Protein AF-0000000078666248 (afdb_homodimer)

InterPro domains:
  IPR000644 CBS domain [PF00571] (4-63)
  IPR000644 CBS domain [PF00571] (74-129)
  IPR000644 CBS domain [PS51371] (8-71)
  IPR000644 CBS domain [PS51371] (78-135)
  IPR000644 CBS domain [SM00116] (15-63)
  IPR000644 CBS domain [SM00116] (81-129)
  IPR046342 CBS domain superfamily [G3DSA:3.10.580.10] (1-145)
  IPR046342 CBS domain superfamily [SSF54631] (4-139)
  IPR051257 Diverse Function CBS-Domain-Containing Protein [PTHR43080] (4-129)

Structure (mmCIF, N/CA/C/O backbone):
data_AF-0000000078666248-model_v1
#
loop_
_entity.id
_entity.type
_entity.pdbx_description
1 polymer 'Putative signal transduction protein with CBS domains'
#
loop_
_atom_site.group_PDB
_atom_site.id
_atom_site.type_symbol
_atom_site.label_atom_id
_atom_site.label_alt_id
_atom_site.label_comp_id
_atom_site.label_asym_id
_atom_site.label_entity_id
_atom_site.label_seq_id
_atom_site.pdbx_PDB_ins_code
_atom_site.Cartn_x
_atom_site.Cartn_y
_atom_site.Cartn_z
_atom_site.occupancy
_atom_site.B_iso_or_equiv
_atom_site.auth_seq_id
_atom_site.auth_comp_id
_atom_site.auth_asym_id
_atom_site.auth_atom_id
_atom_site.pdbx_PDB_model_num
ATOM 1 N N . MET A 1 1 ? -16.812 18.062 11.484 1 62.12 1 MET A N 1
ATOM 2 C CA . MET A 1 1 ? -15.805 17.812 10.461 1 62.12 1 MET A CA 1
ATOM 3 C C . MET A 1 1 ? -14.453 17.5 11.086 1 62.12 1 MET A C 1
ATOM 5 O O . MET A 1 1 ? -14.047 18.156 12.055 1 62.12 1 MET A O 1
ATOM 9 N N . SER A 1 2 ? -13.852 16.281 10.898 1 82 2 SER A N 1
ATOM 10 C CA . SER A 1 2 ? -12.648 15.875 11.609 1 82 2 SER A CA 1
ATOM 11 C C . SER A 1 2 ? -11.406 16.516 11.008 1 82 2 SER A C 1
ATOM 13 O O . SER A 1 2 ? -11.352 16.781 9.805 1 82 2 SER A O 1
ATOM 15 N N . ALA A 1 3 ? -10.609 17.078 11.875 1 91 3 ALA A N 1
ATOM 16 C CA . ALA A 1 3 ? -9.328 17.625 11.469 1 91 3 ALA A CA 1
ATOM 17 C C . ALA A 1 3 ? -8.367 16.531 11.023 1 91 3 ALA A C 1
ATOM 19 O O . ALA A 1 3 ? -8.492 15.383 11.453 1 91 3 ALA A O 1
ATOM 20 N N . VAL A 1 4 ? -7.418 16.875 10.07 1 94.44 4 VAL A N 1
ATOM 21 C CA . VAL A 1 4 ? -6.395 15.977 9.555 1 94.44 4 VAL A CA 1
ATOM 22 C C . VAL A 1 4 ? -5.629 15.344 10.719 1 94.44 4 VAL A C 1
ATOM 24 O O . VAL A 1 4 ? -5.336 14.148 10.703 1 94.44 4 VAL A O 1
ATOM 27 N N . SER A 1 5 ? -5.426 16.109 11.719 1 91.44 5 SER A N 1
ATOM 28 C CA . SER A 1 5 ? -4.637 15.656 12.859 1 91.44 5 SER A CA 1
ATOM 29 C C . SER A 1 5 ? -5.316 14.492 13.57 1 91.44 5 SER A C 1
ATOM 31 O O . SER A 1 5 ? -4.656 13.695 14.242 1 91.44 5 SER A O 1
ATOM 33 N N . GLU A 1 6 ? -6.547 14.312 13.438 1 89.75 6 GLU A N 1
ATOM 34 C CA . GLU A 1 6 ? -7.305 13.281 14.141 1 89.75 6 GLU A CA 1
ATOM 35 C C . GLU A 1 6 ? -7.246 11.953 13.391 1 89.75 6 GLU A C 1
ATOM 37 O O . GLU A 1 6 ? -7.621 10.914 13.938 1 89.75 6 GLU A O 1
ATOM 42 N N . ILE A 1 7 ? -6.781 12.008 12.125 1 89.75 7 ILE A N 1
ATOM 43 C CA . ILE A 1 7 ? -6.898 10.812 11.305 1 89.75 7 ILE A CA 1
ATOM 44 C C . ILE A 1 7 ? -5.52 10.398 10.789 1 89.75 7 ILE A C 1
ATOM 46 O O . ILE A 1 7 ? -5.301 9.234 10.438 1 89.75 7 ILE A O 1
ATOM 50 N N . MET A 1 8 ? -4.68 11.344 10.68 1 88.75 8 MET A N 1
ATOM 51 C CA . MET A 1 8 ? -3.354 11.07 10.133 1 88.75 8 MET A CA 1
ATOM 52 C C . MET A 1 8 ? -2.613 10.047 10.984 1 88.75 8 MET A C 1
ATOM 54 O O . MET A 1 8 ? -3.049 9.727 12.094 1 88.75 8 MET A O 1
ATOM 58 N N . SER A 1 9 ? -1.681 9.359 10.219 1 79.69 9 SER A N 1
ATOM 59 C CA . SER A 1 9 ? -0.847 8.453 11 1 79.69 9 SER A CA 1
ATOM 60 C C . SER A 1 9 ? -0.216 9.172 12.188 1 79.69 9 SER A C 1
ATOM 62 O O . SER A 1 9 ? 0.165 10.336 12.086 1 79.69 9 SER A O 1
ATOM 64 N N . SER A 1 10 ? -0.27 8.547 13.25 1 67.69 10 SER A N 1
ATOM 65 C CA . SER A 1 10 ? 0.283 9.109 14.477 1 67.69 10 SER A CA 1
ATOM 66 C C . SER A 1 10 ? 1.76 9.453 14.312 1 67.69 10 SER A C 1
ATOM 68 O O . SER A 1 10 ? 2.439 8.891 13.453 1 67.69 10 SER A O 1
ATOM 70 N N . PRO A 1 11 ? 2.074 10.438 14.93 1 61.75 11 PRO A N 1
ATOM 71 C CA . PRO A 1 11 ? 3.492 10.805 14.898 1 61.75 11 PRO A CA 1
ATOM 72 C C . PRO A 1 11 ? 4.418 9.617 15.148 1 61.75 11 PRO A C 1
ATOM 74 O O . PRO A 1 11 ? 5.551 9.602 14.656 1 61.75 11 PRO A O 1
ATOM 77 N N . LYS A 1 12 ? 3.928 8.688 15.875 1 62.72 12 LYS A N 1
ATOM 78 C CA . LYS A 1 12 ? 4.734 7.52 16.203 1 62.72 12 LYS A CA 1
ATOM 79 C C . LYS A 1 12 ? 4.891 6.602 15 1 62.72 12 LYS A C 1
ATOM 81 O O . LYS A 1 12 ? 5.789 5.754 14.969 1 62.72 12 LYS A O 1
ATOM 86 N N . LYS A 1 13 ? 4.098 6.852 14.039 1 77.25 13 LYS A N 1
ATOM 87 C CA . LYS A 1 13 ? 4.125 5.953 12.891 1 77.25 13 LYS A CA 1
ATOM 88 C C . LYS A 1 13 ? 4.664 6.66 11.648 1 77.25 13 LYS A C 1
ATOM 90 O O . LYS A 1 13 ? 4.438 6.211 10.523 1 77.25 13 LYS A O 1
ATOM 95 N N . ILE A 1 14 ? 5.285 7.711 12.008 1 83.38 14 ILE A N 1
ATOM 96 C CA . ILE A 1 14 ? 5.895 8.43 10.898 1 83.38 14 ILE A CA 1
ATOM 97 C C . ILE A 1 14 ? 7.414 8.359 11 1 83.38 14 ILE A C 1
ATOM 99 O O . ILE A 1 14 ? 7.969 8.438 12.102 1 83.38 14 ILE A O 1
ATOM 103 N N . VAL A 1 15 ? 8.008 8.102 9.93 1 92.38 15 VAL A N 1
ATOM 104 C CA . VAL A 1 15 ? 9.461 8.047 9.898 1 92.38 15 VAL A CA 1
ATOM 105 C C . VAL A 1 15 ? 10 9.156 9.008 1 92.38 15 VAL A C 1
ATOM 107 O O . VAL A 1 15 ? 9.516 9.359 7.891 1 92.38 15 VAL A O 1
ATOM 110 N N . ALA A 1 16 ? 10.898 9.898 9.602 1 95.62 16 ALA A N 1
ATOM 111 C CA . ALA A 1 16 ? 11.562 10.969 8.867 1 95.62 16 ALA A CA 1
ATOM 112 C C . ALA A 1 16 ? 13.078 10.766 8.859 1 95.62 16 ALA A C 1
ATOM 114 O O . ALA A 1 16 ? 13.633 10.172 9.781 1 95.62 16 ALA A O 1
ATOM 115 N N . ALA A 1 17 ? 13.688 11.125 7.793 1 96.81 17 ALA A N 1
ATOM 116 C CA . ALA A 1 17 ? 15.141 11.078 7.676 1 96.81 17 ALA A CA 1
ATOM 117 C C . ALA A 1 17 ? 15.695 12.406 7.168 1 96.81 17 ALA A C 1
ATOM 119 O O . ALA A 1 17 ? 15.102 13.039 6.289 1 96.81 17 ALA A O 1
ATOM 120 N N . SER A 1 18 ? 16.781 12.812 7.672 1 96.38 18 SER A N 1
ATOM 121 C CA . SER A 1 18 ? 17.453 14.016 7.191 1 96.38 18 SER A CA 1
ATOM 122 C C . SER A 1 18 ? 18.234 13.742 5.914 1 96.38 18 SER A C 1
ATOM 124 O O . SER A 1 18 ? 18.984 12.766 5.84 1 96.38 18 SER A O 1
ATOM 126 N N . ILE A 1 19 ? 18.047 14.617 5.004 1 94.62 19 ILE A N 1
ATOM 127 C CA . ILE A 1 19 ? 18.797 14.461 3.77 1 94.62 19 ILE A CA 1
ATOM 128 C C . ILE A 1 19 ? 20.281 14.734 4.043 1 94.62 19 ILE A C 1
ATOM 130 O O . ILE A 1 19 ? 20.625 15.75 4.652 1 94.62 19 ILE A O 1
ATOM 134 N N . LYS A 1 20 ? 21.125 13.859 3.666 1 94.81 20 LYS A N 1
ATOM 135 C CA . LYS A 1 20 ? 22.578 13.992 3.77 1 94.81 20 LYS A CA 1
ATOM 136 C C . LYS A 1 20 ? 23.281 13.266 2.623 1 94.81 20 LYS A C 1
ATOM 138 O O . LYS A 1 20 ? 22.703 12.367 2.01 1 94.81 20 LYS A O 1
ATOM 143 N N . PRO A 1 21 ? 24.5 13.758 2.352 1 92.75 21 PRO A N 1
ATOM 144 C CA . PRO A 1 21 ? 25.25 13.031 1.32 1 92.75 21 PRO A CA 1
ATOM 145 C C . PRO A 1 21 ? 25.391 11.547 1.631 1 92.75 21 PRO A C 1
ATOM 147 O O . PRO A 1 21 ? 25.609 11.172 2.785 1 92.75 21 PRO A O 1
ATOM 150 N N . GLY A 1 22 ? 25.094 10.711 0.679 1 95.19 22 GLY A N 1
ATOM 151 C CA . GLY A 1 22 ? 25.312 9.289 0.839 1 95.19 22 GLY A CA 1
ATOM 152 C C . GLY A 1 22 ? 24.062 8.539 1.248 1 95.19 22 GLY A C 1
ATOM 153 O O . GLY A 1 22 ? 24.062 7.305 1.306 1 95.19 22 GLY A O 1
ATOM 154 N N . LEU A 1 23 ? 23.047 9.297 1.626 1 97.31 23 LEU A N 1
ATOM 155 C CA . LEU A 1 23 ? 21.781 8.633 1.945 1 97.31 23 LEU A CA 1
ATOM 156 C C . LEU A 1 23 ? 21.234 7.879 0.733 1 97.31 23 LEU A C 1
ATOM 158 O O . LEU A 1 23 ? 21.016 8.477 -0.321 1 97.31 23 LEU A O 1
ATOM 162 N N . SER A 1 24 ? 21.047 6.57 0.833 1 98.62 24 SER A N 1
ATOM 163 C CA . SER A 1 24 ? 20.719 5.742 -0.321 1 98.62 24 SER A CA 1
ATOM 164 C C . SER A 1 24 ? 19.297 5.191 -0.219 1 98.62 24 SER A C 1
ATOM 166 O O . SER A 1 24 ? 18.656 5.285 0.833 1 98.62 24 SER A O 1
ATOM 168 N N . ALA A 1 25 ? 18.828 4.602 -1.299 1 98.56 25 ALA A N 1
ATOM 169 C CA . ALA A 1 25 ? 17.547 3.902 -1.323 1 98.56 25 ALA A CA 1
ATOM 170 C C . ALA A 1 25 ? 17.547 2.723 -0.355 1 98.56 25 ALA A C 1
ATOM 172 O O . ALA A 1 25 ? 16.516 2.381 0.219 1 98.56 25 ALA A O 1
ATOM 173 N N . LEU A 1 26 ? 18.719 2.143 -0.169 1 98.75 26 LEU A N 1
ATOM 174 C CA . LEU A 1 26 ? 18.828 1.05 0.792 1 98.75 26 LEU A CA 1
ATOM 175 C C . LEU A 1 26 ? 18.516 1.534 2.203 1 98.75 26 LEU A C 1
ATOM 177 O O . LEU A 1 26 ? 17.797 0.862 2.953 1 98.75 26 LEU A O 1
ATOM 181 N N . ASP A 1 27 ? 19.094 2.703 2.549 1 98.56 27 ASP A N 1
ATOM 182 C CA . ASP A 1 27 ? 18.812 3.275 3.861 1 98.56 27 ASP A CA 1
ATOM 183 C C . ASP A 1 27 ? 17.312 3.482 4.059 1 98.56 27 ASP A C 1
ATOM 185 O O . ASP A 1 27 ? 16.766 3.195 5.129 1 98.56 27 ASP A O 1
ATOM 189 N N . MET A 1 28 ? 16.609 3.977 2.996 1 98.31 28 MET A N 1
ATOM 190 C CA . MET A 1 28 ? 15.164 4.215 3.051 1 98.31 28 MET A CA 1
ATOM 191 C C . MET A 1 28 ? 14.406 2.906 3.244 1 98.31 28 MET A C 1
ATOM 193 O O . MET A 1 28 ? 13.492 2.83 4.066 1 98.31 28 MET A O 1
ATOM 197 N N . ALA A 1 29 ? 14.773 1.89 2.488 1 98.38 29 ALA A N 1
ATOM 198 C CA . ALA A 1 29 ? 14.133 0.582 2.607 1 98.38 29 ALA A CA 1
ATOM 199 C C . ALA A 1 29 ? 14.281 0.026 4.02 1 98.38 29 ALA A C 1
ATOM 201 O O . ALA A 1 29 ? 13.305 -0.456 4.609 1 98.38 29 ALA A O 1
ATOM 202 N N . LYS A 1 30 ? 15.484 0.149 4.559 1 98.31 30 LYS A N 1
ATOM 203 C CA . LYS A 1 30 ? 15.742 -0.36 5.902 1 98.31 30 LYS A CA 1
ATOM 204 C C . LYS A 1 30 ? 14.914 0.385 6.945 1 98.31 30 LYS A C 1
ATOM 206 O O . LYS A 1 30 ? 14.398 -0.223 7.883 1 98.31 30 LYS A O 1
ATOM 211 N N . LEU A 1 31 ? 14.828 1.652 6.773 1 97.44 31 LEU A N 1
ATOM 212 C CA . LEU A 1 31 ? 14.023 2.455 7.691 1 97.44 31 LEU A CA 1
ATOM 213 C C . LEU A 1 31 ? 12.562 2.031 7.648 1 97.44 31 LEU A C 1
ATOM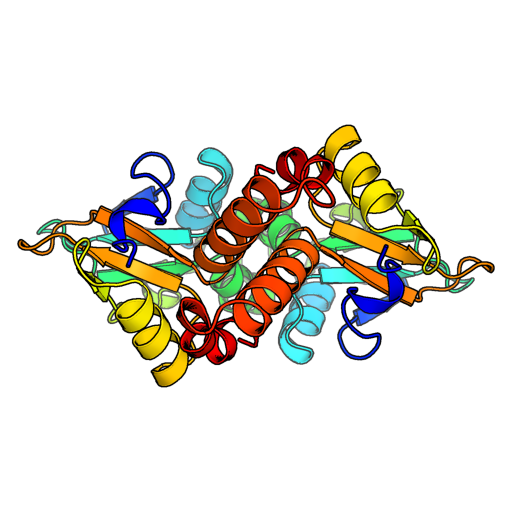 215 O O . LEU A 1 31 ? 11.914 1.913 8.688 1 97.44 31 LEU A O 1
ATOM 219 N N . MET A 1 32 ? 12.031 1.837 6.453 1 96.56 32 MET A N 1
ATOM 220 C CA . MET A 1 32 ? 10.641 1.424 6.305 1 96.56 32 MET A CA 1
ATOM 221 C C . MET A 1 32 ? 10.398 0.072 6.965 1 96.56 32 MET A C 1
ATOM 223 O O . MET A 1 32 ? 9.398 -0.113 7.66 1 96.56 32 MET A O 1
ATOM 227 N N . ILE A 1 33 ? 11.352 -0.814 6.742 1 96.25 33 ILE A N 1
ATOM 228 C CA . ILE A 1 33 ? 11.219 -2.168 7.27 1 96.25 33 ILE A CA 1
ATOM 229 C C . ILE A 1 33 ? 11.312 -2.137 8.797 1 96.25 33 ILE A C 1
ATOM 231 O O . ILE A 1 33 ? 10.469 -2.709 9.484 1 96.25 33 ILE A O 1
ATOM 235 N N . LYS A 1 34 ? 12.305 -1.461 9.312 1 95.88 34 LYS A N 1
ATOM 236 C CA . LYS A 1 34 ? 12.547 -1.383 10.75 1 95.88 34 LYS A CA 1
ATOM 237 C C . LYS A 1 34 ? 11.344 -0.803 11.484 1 95.88 34 LYS A C 1
ATOM 239 O O . LYS A 1 34 ? 10.984 -1.275 12.562 1 95.88 34 LYS A O 1
ATOM 244 N N . ASN A 1 35 ? 10.719 0.185 10.906 1 94.06 35 ASN A N 1
ATOM 245 C CA . ASN A 1 35 ? 9.656 0.909 11.602 1 94.06 35 ASN A CA 1
ATOM 246 C C . ASN A 1 35 ? 8.273 0.475 11.117 1 94.06 35 ASN A C 1
ATOM 248 O O . ASN A 1 35 ? 7.266 1.039 11.531 1 94.06 35 ASN A O 1
ATOM 252 N N . LYS A 1 36 ? 8.195 -0.422 10.172 1 90.94 36 LYS A N 1
ATOM 253 C CA . LYS A 1 36 ? 6.953 -0.988 9.648 1 90.94 36 LYS A CA 1
ATOM 254 C C . LYS A 1 36 ? 6.055 0.1 9.062 1 90.94 36 LYS A C 1
ATOM 256 O O . LYS A 1 36 ? 4.863 0.16 9.367 1 90.94 36 LYS A O 1
ATOM 261 N N . VAL A 1 37 ? 6.699 0.958 8.273 1 92.12 37 VAL A N 1
ATOM 262 C CA . VAL A 1 37 ? 5.961 2.01 7.578 1 92.12 37 VAL A CA 1
ATOM 263 C C . VAL A 1 37 ? 6.184 1.895 6.074 1 92.12 37 VAL A C 1
ATOM 265 O O . VAL A 1 37 ? 7.145 1.258 5.629 1 92.12 37 VAL A O 1
ATOM 268 N N . GLY A 1 38 ? 5.281 2.516 5.309 1 93.19 38 GLY A N 1
ATOM 269 C CA . GLY A 1 38 ? 5.359 2.416 3.859 1 93.19 38 GLY A CA 1
ATOM 270 C C . GLY A 1 38 ? 5.957 3.646 3.207 1 93.19 38 GLY A C 1
ATOM 271 O O . GLY A 1 38 ? 5.938 3.775 1.98 1 93.19 38 GLY A O 1
ATOM 272 N N . SER A 1 39 ? 6.41 4.582 4.062 1 95.75 39 SER A N 1
ATOM 273 C CA . SER A 1 39 ? 7.012 5.785 3.504 1 95.75 39 SER A CA 1
ATOM 274 C C . SER A 1 39 ? 7.977 6.434 4.492 1 95.75 39 SER A C 1
ATOM 276 O O . SER A 1 39 ? 7.914 6.172 5.695 1 95.75 39 SER A O 1
ATOM 278 N N . VAL A 1 40 ? 8.906 7.203 3.941 1 97.38 40 VAL A N 1
ATOM 279 C CA . VAL A 1 40 ? 9.844 8.008 4.723 1 97.38 40 VAL A CA 1
ATOM 280 C C . VAL A 1 40 ? 9.836 9.445 4.215 1 97.38 40 VAL A C 1
ATOM 282 O O . VAL A 1 40 ? 9.945 9.688 3.01 1 97.38 40 VAL A O 1
ATOM 285 N N . VAL A 1 41 ? 9.625 10.344 5.18 1 97.38 41 VAL A N 1
ATOM 286 C CA . VAL A 1 41 ? 9.672 11.766 4.844 1 97.38 41 VAL A CA 1
ATOM 287 C C . VAL A 1 41 ? 11.109 12.266 4.949 1 97.38 41 VAL A C 1
ATOM 289 O O . VAL A 1 41 ? 11.812 11.961 5.914 1 97.38 41 VAL A O 1
ATOM 292 N N . LEU A 1 42 ? 11.57 12.93 3.932 1 98 42 LEU A N 1
ATOM 293 C CA . LEU A 1 42 ? 12.914 13.492 3.945 1 98 42 LEU A CA 1
ATOM 294 C C . LEU A 1 42 ? 12.898 14.938 4.426 1 98 42 LEU A C 1
ATOM 296 O O . LEU A 1 42 ? 12.094 15.75 3.947 1 98 42 LEU A O 1
ATOM 300 N N . MET A 1 43 ? 13.766 15.227 5.289 1 97.25 43 MET A N 1
ATOM 301 C CA . MET A 1 43 ? 13.844 16.531 5.934 1 97.25 43 MET A CA 1
ATOM 302 C C . MET A 1 43 ? 15.109 17.266 5.516 1 97.25 43 MET A C 1
ATOM 304 O O . MET A 1 43 ? 16.141 16.641 5.281 1 97.25 43 MET A O 1
ATOM 308 N N . ASP A 1 44 ? 14.961 18.562 5.445 1 94.69 44 ASP A N 1
ATOM 309 C CA . ASP A 1 44 ? 16.156 19.375 5.203 1 94.69 44 ASP A CA 1
ATOM 310 C C . ASP A 1 44 ? 16.828 19.766 6.52 1 94.69 44 ASP A C 1
ATOM 312 O O . ASP A 1 44 ? 16.484 19.234 7.578 1 94.69 44 ASP A O 1
ATOM 316 N N . GLY A 1 45 ? 17.859 20.594 6.406 1 91.88 45 GLY A N 1
ATOM 317 C CA . GLY A 1 45 ? 18.641 21 7.566 1 91.88 45 GLY A CA 1
ATOM 318 C C . GLY A 1 45 ? 17.844 21.844 8.547 1 91.88 45 GLY A C 1
ATOM 319 O O . GLY A 1 45 ? 18.219 21.969 9.711 1 91.88 45 GLY A O 1
ATOM 320 N N . ASP A 1 46 ? 16.734 22.438 8.18 1 91.31 46 ASP A N 1
ATOM 321 C CA . ASP A 1 46 ? 15.891 23.266 9.031 1 91.31 46 ASP A CA 1
ATOM 322 C C . ASP A 1 46 ? 14.703 22.469 9.562 1 91.31 46 ASP A C 1
ATOM 324 O O . ASP A 1 46 ? 13.703 23.047 9.992 1 91.31 46 ASP A O 1
ATOM 328 N N . GLU A 1 47 ? 14.766 21.172 9.359 1 90.12 47 GLU A N 1
ATOM 329 C CA . GLU A 1 47 ? 13.758 20.234 9.844 1 90.12 47 GLU A CA 1
ATOM 330 C C . GLU A 1 47 ? 12.414 20.453 9.148 1 90.12 47 GLU A C 1
ATOM 332 O O . GLU A 1 47 ? 11.359 20.375 9.781 1 90.12 47 GLU A O 1
ATOM 337 N N . ARG A 1 48 ? 12.531 20.891 7.996 1 93.44 48 ARG A N 1
ATOM 338 C CA . ARG A 1 48 ? 11.344 21 7.152 1 93.44 48 ARG A CA 1
ATOM 339 C C . ARG A 1 48 ? 11.258 19.828 6.172 1 93.44 48 ARG A C 1
ATOM 341 O O . ARG A 1 48 ? 12.273 19.406 5.613 1 93.44 48 ARG A O 1
ATOM 348 N N . PRO A 1 49 ? 9.992 19.359 6.004 1 96.5 49 PRO A N 1
ATOM 349 C CA . PRO A 1 49 ? 9.859 18.281 5.012 1 96.5 49 PRO A CA 1
ATOM 350 C C . PRO A 1 49 ? 10.109 18.766 3.584 1 96.5 49 PRO A C 1
ATOM 352 O O . PRO A 1 49 ? 9.539 19.781 3.166 1 96.5 49 PRO A O 1
ATOM 355 N N . VAL A 1 50 ? 10.938 18.062 2.83 1 96.38 50 VAL A N 1
ATOM 356 C CA . VAL A 1 50 ? 11.281 18.516 1.489 1 96.38 50 VAL A CA 1
ATOM 357 C C . VAL A 1 50 ? 10.93 17.438 0.468 1 96.38 50 VAL A C 1
ATOM 359 O O . VAL A 1 50 ? 10.914 17.703 -0.738 1 96.38 50 VAL A O 1
ATOM 362 N N . GLY A 1 51 ? 10.656 16.219 0.887 1 97.06 51 GLY A N 1
ATOM 363 C CA . GLY A 1 51 ? 10.312 15.133 -0.008 1 97.06 51 GLY A CA 1
ATOM 364 C C . GLY A 1 51 ? 9.758 13.922 0.716 1 97.06 51 GLY A C 1
ATOM 365 O O . GLY A 1 51 ? 9.633 13.93 1.942 1 97.06 51 GLY A O 1
ATOM 366 N N . ILE A 1 52 ? 9.375 12.953 -0.091 1 97.38 52 ILE A N 1
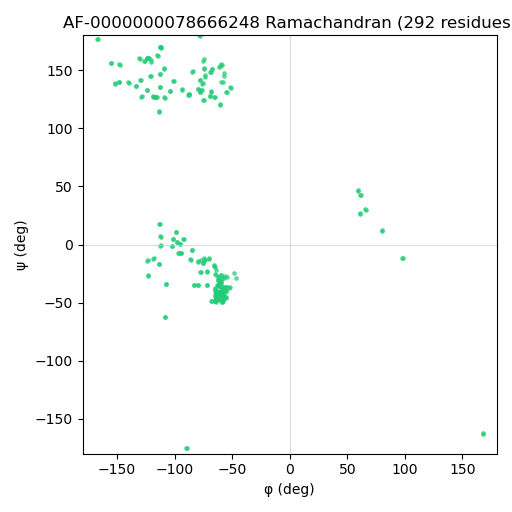ATOM 367 C CA . ILE A 1 52 ? 8.859 11.703 0.471 1 97.38 52 ILE A CA 1
ATOM 368 C C . ILE A 1 52 ? 9.219 10.539 -0.448 1 97.38 52 ILE A C 1
ATOM 370 O O . ILE A 1 52 ? 9.227 10.688 -1.673 1 97.38 52 ILE A O 1
ATOM 374 N N . ILE A 1 53 ? 9.594 9.43 0.108 1 97.81 53 ILE A N 1
ATOM 375 C CA . ILE A 1 53 ? 9.805 8.172 -0.604 1 97.81 53 ILE A CA 1
ATOM 376 C C . ILE A 1 53 ? 8.82 7.117 -0.102 1 97.81 53 ILE A C 1
ATOM 378 O O . ILE A 1 53 ? 8.68 6.922 1.106 1 97.81 53 ILE A O 1
ATOM 382 N N . THR A 1 54 ? 8.102 6.504 -1.008 1 96.19 54 THR A N 1
ATOM 383 C CA . THR A 1 54 ? 7.133 5.477 -0.652 1 96.19 54 THR A CA 1
ATOM 384 C C . THR A 1 54 ? 7.594 4.105 -1.146 1 96.19 54 THR A C 1
ATOM 386 O O . THR A 1 54 ? 8.578 4.004 -1.88 1 96.19 54 THR A O 1
ATOM 389 N N . GLU A 1 55 ? 6.871 3.078 -0.683 1 95.69 55 GLU A N 1
ATOM 390 C CA . GLU A 1 55 ? 7.117 1.731 -1.189 1 95.69 55 GLU A CA 1
ATOM 391 C C . GLU A 1 55 ? 6.996 1.684 -2.711 1 95.69 55 GLU A C 1
ATOM 393 O O . GLU A 1 55 ? 7.758 0.977 -3.377 1 95.69 55 GLU A O 1
ATOM 398 N N . ARG A 1 56 ? 6.078 2.441 -3.191 1 94.94 56 ARG A N 1
ATOM 399 C CA . ARG A 1 56 ? 5.879 2.494 -4.637 1 94.94 56 ARG A CA 1
ATOM 400 C C . ARG A 1 56 ? 7.105 3.07 -5.336 1 94.94 56 ARG A C 1
ATOM 402 O O . ARG A 1 56 ? 7.461 2.637 -6.434 1 94.94 56 ARG A O 1
ATOM 409 N N . ASP A 1 57 ? 7.699 4.031 -4.801 1 97.19 57 ASP A N 1
ATOM 410 C CA . ASP A 1 57 ? 8.93 4.578 -5.352 1 97.19 57 ASP A CA 1
ATOM 411 C C . ASP A 1 57 ? 10.031 3.518 -5.402 1 97.19 57 ASP A C 1
ATOM 413 O O . ASP A 1 57 ? 10.789 3.447 -6.371 1 97.19 57 ASP A O 1
ATOM 417 N N . ILE A 1 58 ? 10.102 2.713 -4.309 1 98.31 58 ILE A N 1
ATOM 418 C CA . ILE A 1 58 ? 11.086 1.641 -4.25 1 98.31 58 ILE A CA 1
ATOM 419 C C . ILE A 1 58 ? 10.836 0.641 -5.375 1 98.31 58 ILE A C 1
ATOM 421 O O . ILE A 1 58 ? 11.766 0.193 -6.043 1 98.31 58 ILE A O 1
ATOM 425 N N . LEU A 1 59 ? 9.586 0.367 -5.578 1 98.06 59 LEU A N 1
ATOM 426 C CA . LEU A 1 59 ? 9.219 -0.546 -6.652 1 98.06 59 LEU A CA 1
ATOM 427 C C . LEU A 1 59 ? 9.586 0.034 -8.016 1 98.06 59 LEU A C 1
ATOM 429 O O . LEU A 1 59 ? 10.273 -0.619 -8.805 1 98.06 59 LEU A O 1
ATOM 433 N N . ARG A 1 60 ? 9.25 1.245 -8.273 1 97.88 60 ARG A N 1
ATOM 434 C CA . ARG A 1 60 ? 9.305 1.852 -9.594 1 97.88 60 ARG A CA 1
ATOM 435 C C . ARG A 1 60 ? 10.727 2.287 -9.938 1 97.88 60 ARG A C 1
ATOM 437 O O . ARG A 1 60 ? 11.141 2.229 -11.094 1 97.88 60 ARG A O 1
ATOM 444 N N . LYS A 1 61 ? 11.445 2.73 -8.93 1 98.12 61 LYS A N 1
ATOM 445 C CA . LYS A 1 61 ? 12.688 3.438 -9.234 1 98.12 61 LYS A CA 1
ATOM 446 C C . LYS A 1 61 ? 13.906 2.645 -8.758 1 98.12 61 LYS A C 1
ATOM 448 O O . LYS A 1 61 ? 15.039 2.938 -9.141 1 98.12 61 LYS A O 1
ATOM 453 N N . VAL A 1 62 ? 13.672 1.681 -7.891 1 98.44 62 VAL A N 1
ATOM 454 C CA . VAL A 1 62 ? 14.789 0.88 -7.402 1 98.44 62 VAL A CA 1
ATOM 455 C C . VAL A 1 62 ? 14.719 -0.524 -7.996 1 98.44 62 VAL A C 1
ATOM 457 O O . VAL A 1 62 ? 15.555 -0.896 -8.82 1 98.44 62 VAL A O 1
ATOM 460 N N . ALA A 1 63 ? 13.672 -1.239 -7.691 1 98.31 63 ALA A N 1
ATOM 461 C CA . ALA A 1 63 ? 13.555 -2.611 -8.18 1 98.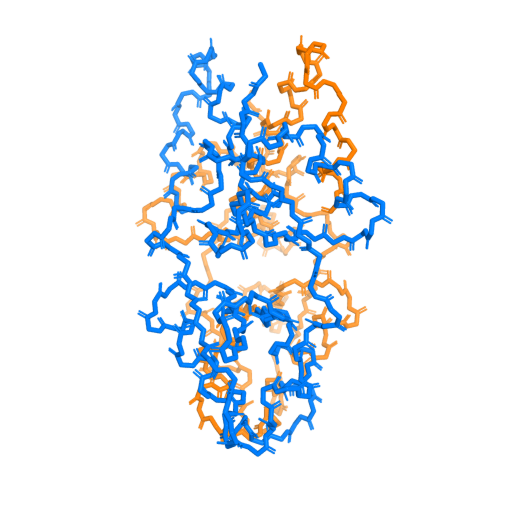31 63 ALA A CA 1
ATOM 462 C C . ALA A 1 63 ? 13.531 -2.648 -9.703 1 98.31 63 ALA A C 1
ATOM 464 O O . ALA A 1 63 ? 14.227 -3.465 -10.32 1 98.31 63 ALA A O 1
ATOM 465 N N . ALA A 1 64 ? 12.812 -1.752 -10.32 1 97.81 64 ALA A N 1
ATOM 466 C CA . ALA A 1 64 ? 12.648 -1.746 -11.773 1 97.81 64 ALA A CA 1
ATOM 467 C C . ALA A 1 64 ? 13.938 -1.314 -12.469 1 97.81 64 ALA A C 1
ATOM 469 O O . ALA A 1 64 ? 14.141 -1.601 -13.648 1 97.81 64 ALA A O 1
ATOM 470 N N . SER A 1 65 ? 14.766 -0.617 -11.805 1 98.06 65 SER A N 1
ATOM 471 C CA . SER A 1 65 ? 16.031 -0.178 -12.391 1 98.06 65 SER A CA 1
ATOM 472 C C . SER A 1 65 ? 17.031 -1.324 -12.469 1 98.06 65 SER A C 1
ATOM 474 O O . SER A 1 65 ? 18.047 -1.225 -13.172 1 98.06 65 SER A O 1
ATOM 476 N N . ASN A 1 66 ? 16.75 -2.355 -11.75 1 98.5 66 ASN A N 1
ATOM 477 C CA . ASN A 1 66 ? 17.594 -3.537 -11.703 1 98.5 66 ASN A CA 1
ATOM 478 C C . ASN A 1 66 ? 18.984 -3.201 -11.172 1 98.5 66 ASN A C 1
ATOM 480 O O . ASN A 1 66 ? 19.984 -3.811 -11.578 1 98.5 66 ASN A O 1
ATOM 484 N N . LYS A 1 67 ? 19.156 -2.191 -10.375 1 98.38 67 LYS A N 1
ATOM 485 C CA . LYS A 1 67 ? 20.391 -1.822 -9.695 1 98.38 67 LYS A CA 1
ATOM 486 C C . LYS A 1 67 ? 20.297 -2.088 -8.195 1 98.38 67 LYS A C 1
ATOM 488 O O . LYS A 1 67 ? 19.203 -2.062 -7.621 1 98.38 67 LYS A O 1
ATOM 493 N N . PRO A 1 68 ? 21.484 -2.371 -7.531 1 98.44 68 PRO A N 1
ATOM 494 C CA . PRO A 1 68 ? 21.438 -2.463 -6.07 1 98.44 68 PRO A CA 1
ATOM 495 C C . PRO A 1 68 ? 20.953 -1.179 -5.41 1 98.44 68 PRO A C 1
ATOM 497 O O . PRO A 1 68 ? 21.312 -0.08 -5.832 1 98.44 68 PRO A O 1
ATOM 500 N N . ALA A 1 69 ? 20.141 -1.33 -4.391 1 98.69 69 ALA A N 1
ATOM 501 C CA . ALA A 1 69 ? 19.5 -0.188 -3.742 1 98.69 69 ALA A CA 1
ATOM 502 C C . ALA A 1 69 ? 20.547 0.779 -3.186 1 98.69 69 ALA A C 1
ATOM 504 O O . ALA A 1 69 ? 20.312 1.991 -3.154 1 98.69 69 ALA A O 1
ATOM 505 N N . LYS A 1 70 ? 21.672 0.225 -2.756 1 98.56 70 LYS A N 1
ATOM 506 C CA . LYS A 1 70 ? 22.719 1.043 -2.162 1 98.56 70 LYS A CA 1
ATOM 507 C C . LYS A 1 70 ? 23.312 2.01 -3.188 1 98.56 70 LYS A C 1
ATOM 509 O O . LYS A 1 70 ? 23.812 3.072 -2.824 1 98.56 70 LYS A O 1
ATOM 514 N N . SER A 1 71 ? 23.234 1.673 -4.453 1 98.31 71 SER A N 1
ATOM 515 C CA . SER A 1 71 ? 23.859 2.467 -5.504 1 98.31 71 SER A CA 1
ATOM 516 C C . SER A 1 71 ? 22.953 3.607 -5.949 1 98.31 71 SER A C 1
ATOM 518 O O . SER A 1 71 ? 23.344 4.438 -6.773 1 98.31 71 SER A O 1
ATOM 520 N N . ILE A 1 72 ? 21.75 3.725 -5.465 1 98.44 72 ILE A N 1
ATOM 521 C CA . ILE A 1 72 ? 20.766 4.738 -5.836 1 98.44 72 ILE A CA 1
ATOM 522 C C . ILE A 1 72 ? 20.594 5.738 -4.695 1 98.44 72 ILE A C 1
ATOM 524 O O . ILE A 1 72 ? 20.297 5.352 -3.562 1 98.44 72 ILE A O 1
ATOM 528 N N . ALA A 1 73 ? 20.75 6.973 -5.012 1 98.38 73 ALA A N 1
ATOM 529 C CA . ALA A 1 73 ? 20.609 8.008 -3.994 1 98.38 73 ALA A CA 1
ATOM 530 C C . ALA A 1 73 ? 19.156 8.258 -3.643 1 98.38 73 ALA A C 1
ATOM 532 O O . ALA A 1 73 ? 18.281 8.266 -4.523 1 98.38 73 ALA A O 1
ATOM 533 N N . ALA A 1 74 ? 18.875 8.438 -2.354 1 98.31 74 ALA A N 1
ATOM 534 C CA . ALA A 1 74 ? 17.516 8.734 -1.902 1 98.31 74 ALA A CA 1
ATOM 535 C C . ALA A 1 74 ? 16.953 9.961 -2.621 1 98.31 74 ALA A C 1
ATOM 537 O O . ALA A 1 74 ? 15.789 9.977 -3.021 1 98.31 74 ALA A O 1
ATOM 538 N N . LYS A 1 75 ? 17.766 10.953 -2.811 1 96.88 75 LYS A N 1
ATOM 539 C CA . LYS A 1 75 ? 17.344 12.203 -3.436 1 96.88 75 LYS A CA 1
ATOM 540 C C . LYS A 1 75 ? 16.859 11.969 -4.863 1 96.88 75 LYS A C 1
ATOM 542 O O . LYS A 1 75 ? 16.047 12.734 -5.383 1 96.88 75 LYS A O 1
ATOM 547 N N . ASP A 1 76 ? 17.359 10.961 -5.531 1 97.12 76 ASP A N 1
ATOM 548 C CA . ASP A 1 76 ? 17.031 10.688 -6.93 1 97.12 76 ASP A CA 1
ATOM 549 C C . ASP A 1 76 ? 15.68 9.992 -7.051 1 97.12 76 ASP A C 1
ATOM 551 O O . ASP A 1 76 ? 15.109 9.914 -8.141 1 97.12 76 ASP A O 1
ATOM 555 N N . ILE A 1 77 ? 15.141 9.484 -5.938 1 97.62 77 ILE A N 1
ATOM 556 C CA . ILE A 1 77 ? 13.914 8.711 -6.07 1 97.62 77 ILE A CA 1
ATOM 557 C C . ILE A 1 77 ? 12.789 9.391 -5.285 1 97.62 77 ILE A C 1
ATOM 559 O O . ILE A 1 77 ? 11.625 9.016 -5.414 1 97.62 77 ILE A O 1
ATOM 563 N N . MET A 1 78 ? 13.133 10.336 -4.477 1 96.88 78 MET A N 1
ATOM 564 C CA . MET A 1 78 ? 12.094 10.977 -3.67 1 96.88 78 MET A CA 1
ATOM 565 C C . MET A 1 78 ? 11.234 11.898 -4.527 1 96.88 78 MET A C 1
ATOM 567 O O . MET A 1 78 ? 11.711 12.461 -5.516 1 96.88 78 MET A O 1
ATOM 571 N N . SER A 1 79 ? 10 11.969 -4.211 1 96.12 79 SER A N 1
ATOM 572 C CA . SER A 1 79 ? 9.148 13.008 -4.773 1 96.12 79 SER A CA 1
ATOM 573 C C . SER A 1 79 ? 9.422 14.359 -4.117 1 96.12 79 SER A C 1
ATOM 575 O O . SER A 1 79 ? 9.344 14.484 -2.895 1 96.12 79 SER A O 1
ATOM 577 N N . SER A 1 80 ? 9.711 15.289 -4.828 1 95.69 80 SER A N 1
ATOM 578 C CA . SER A 1 80 ? 10.047 16.641 -4.383 1 95.69 80 SER A CA 1
ATOM 579 C C . SER A 1 80 ? 9.68 17.672 -5.438 1 95.69 80 SER A C 1
ATOM 581 O O . SER A 1 80 ? 9.859 17.438 -6.637 1 95.69 80 SER A O 1
ATOM 583 N N . PRO A 1 81 ? 9.07 18.922 -5.023 1 94.69 81 PRO A N 1
ATOM 584 C CA . PRO A 1 81 ? 8.688 19.297 -3.662 1 94.69 81 PRO A CA 1
ATOM 585 C C . PRO A 1 81 ? 7.512 18.484 -3.133 1 94.69 81 PRO A C 1
ATOM 587 O O . PRO A 1 81 ? 6.711 17.953 -3.918 1 94.69 81 PRO A O 1
ATOM 590 N N . VAL A 1 82 ? 7.527 18.281 -1.862 1 95.62 82 VAL A N 1
ATOM 591 C CA . VAL A 1 82 ? 6.461 17.484 -1.265 1 95.62 82 VAL A CA 1
ATOM 592 C C . VAL A 1 82 ? 5.195 18.328 -1.124 1 95.62 82 VAL A C 1
ATOM 594 O O . VAL A 1 82 ? 5.273 19.516 -0.827 1 95.62 82 VAL A O 1
ATOM 597 N N . ILE A 1 83 ? 4.109 17.781 -1.346 1 96.5 83 ILE A N 1
ATOM 598 C CA . ILE A 1 83 ? 2.824 18.438 -1.141 1 96.5 83 ILE A CA 1
ATOM 599 C C . ILE A 1 83 ? 2.359 18.234 0.299 1 96.5 83 ILE A C 1
ATOM 601 O O . ILE A 1 83 ? 2.352 17.109 0.796 1 96.5 83 ILE A O 1
ATOM 605 N N . THR A 1 84 ? 2.02 19.359 0.901 1 96.62 84 THR A N 1
ATOM 606 C CA . THR A 1 84 ? 1.691 19.281 2.32 1 96.62 84 THR A CA 1
ATOM 607 C C . THR A 1 84 ? 0.295 19.844 2.582 1 96.62 84 THR A C 1
ATOM 609 O O . THR A 1 84 ? -0.277 20.516 1.73 1 96.62 84 THR A O 1
ATOM 612 N N . VAL A 1 85 ? -0.277 19.484 3.691 1 96.94 85 VAL A N 1
ATOM 613 C CA . VAL A 1 85 ? -1.464 20.094 4.281 1 96.94 85 VAL A CA 1
ATOM 614 C C . VAL A 1 85 ? -1.208 20.406 5.75 1 96.94 85 VAL A C 1
ATOM 616 O O . VAL A 1 85 ? -0.29 19.859 6.359 1 96.94 85 VAL A O 1
ATOM 619 N N . LYS A 1 86 ? -2.008 21.312 6.277 1 97.06 86 LYS A N 1
ATOM 620 C CA . LYS A 1 86 ? -1.854 21.656 7.688 1 97.06 86 LYS A CA 1
ATOM 621 C C . LYS A 1 86 ? -2.619 20.672 8.578 1 97.06 86 LYS A C 1
ATOM 623 O O . LYS A 1 86 ? -3.658 20.141 8.18 1 97.06 86 LYS A O 1
ATOM 628 N N . ALA A 1 87 ? -2.059 20.484 9.797 1 94.88 87 ALA A N 1
ATOM 629 C CA . ALA A 1 87 ? -2.67 19.562 10.758 1 94.88 87 ALA A CA 1
ATOM 630 C C . ALA A 1 87 ? -4.105 19.984 11.07 1 94.88 87 ALA A C 1
ATOM 632 O O . ALA A 1 87 ? -4.957 19.125 11.328 1 94.88 87 ALA A O 1
ATOM 633 N N . PHE A 1 88 ? -4.422 21.25 10.992 1 95.88 88 PHE A N 1
ATOM 634 C CA . PHE A 1 88 ? -5.727 21.75 11.406 1 95.88 88 PHE A CA 1
ATOM 635 C C . PHE A 1 88 ? -6.68 21.828 10.219 1 95.88 88 PHE A C 1
ATOM 637 O O . PHE A 1 88 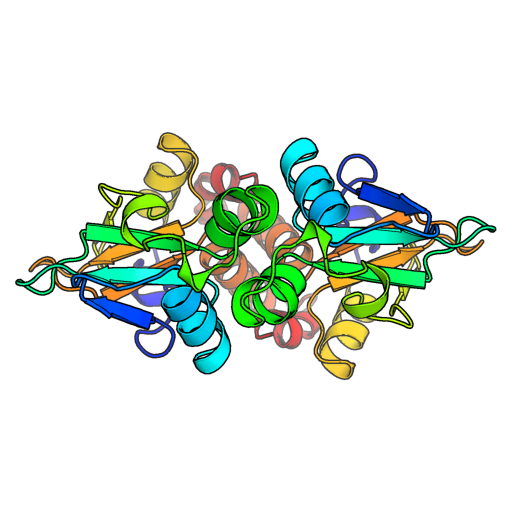? -7.852 22.172 10.375 1 95.88 88 PHE A O 1
ATOM 644 N N . ASP A 1 89 ? -6.102 21.578 9 1 96.06 89 ASP A N 1
ATOM 645 C CA . ASP A 1 89 ? -6.98 21.547 7.836 1 96.06 89 ASP A CA 1
ATOM 646 C C . ASP A 1 89 ? -8.062 20.484 7.984 1 96.06 89 ASP A C 1
ATOM 648 O O . ASP A 1 89 ? -7.906 19.531 8.742 1 96.06 89 ASP A O 1
ATOM 652 N N . SER A 1 90 ? -9.203 20.641 7.32 1 94.56 90 SER A N 1
ATOM 653 C CA . SER A 1 90 ? -10.258 19.641 7.312 1 94.56 90 SER A CA 1
ATOM 654 C C . SER A 1 90 ? -9.898 18.453 6.426 1 94.56 90 SER A C 1
ATOM 656 O O . SER A 1 90 ? -9.078 18.578 5.516 1 94.56 90 SER A O 1
ATOM 658 N N . ILE A 1 91 ? -10.508 17.359 6.629 1 93.38 91 ILE A N 1
ATOM 659 C CA . ILE A 1 91 ? -10.312 16.172 5.805 1 93.38 91 ILE A CA 1
ATOM 660 C C . ILE A 1 91 ? -10.75 16.453 4.371 1 93.38 91 ILE A C 1
ATOM 662 O O . ILE A 1 91 ? -10.156 15.953 3.42 1 93.38 91 ILE A O 1
ATOM 666 N N . GLU A 1 92 ? -11.797 17.266 4.258 1 92.19 92 GLU A N 1
ATOM 667 C CA . GLU A 1 92 ? -12.281 17.641 2.932 1 92.19 92 GLU A CA 1
ATOM 668 C C . GLU A 1 92 ? -11.211 18.391 2.148 1 92.19 92 GLU A C 1
ATOM 670 O O . GLU A 1 92 ? -11.039 18.172 0.95 1 92.19 92 GLU A O 1
ATOM 675 N N . THR A 1 93 ? -10.562 19.266 2.848 1 94.38 93 THR A N 1
ATOM 676 C CA . THR A 1 93 ? -9.477 20 2.221 1 94.38 93 THR A CA 1
ATOM 677 C C . THR A 1 93 ? -8.367 19.047 1.771 1 94.38 93 THR A C 1
ATOM 679 O O . THR A 1 93 ? -7.895 19.141 0.636 1 94.38 93 THR A O 1
ATOM 682 N N . ALA A 1 94 ? -7.988 18.156 2.646 1 95.44 94 ALA A N 1
ATOM 683 C CA . ALA A 1 94 ? -6.957 17.172 2.322 1 95.44 94 ALA A CA 1
ATOM 684 C C . ALA A 1 94 ? -7.367 16.328 1.128 1 95.44 94 ALA A C 1
ATOM 686 O O . ALA A 1 94 ? -6.57 16.109 0.209 1 95.44 94 ALA A O 1
ATOM 687 N N . ALA A 1 95 ? -8.586 15.867 1.135 1 93.75 95 ALA A N 1
ATOM 688 C CA . ALA A 1 95 ? -9.109 15.039 0.047 1 93.75 95 ALA A CA 1
ATOM 689 C C . ALA A 1 95 ? -9.07 15.797 -1.278 1 93.75 95 ALA A C 1
ATOM 691 O O . ALA A 1 95 ? -8.727 15.227 -2.316 1 93.75 95 ALA A O 1
ATOM 692 N N . ALA A 1 96 ? -9.43 17.062 -1.268 1 93.94 96 ALA A N 1
ATOM 693 C CA . ALA A 1 96 ? -9.406 17.891 -2.469 1 93.94 96 ALA A CA 1
ATOM 694 C C . ALA A 1 96 ? -7.984 18.016 -3.016 1 93.94 96 ALA A C 1
ATOM 696 O O . ALA A 1 96 ? -7.77 17.953 -4.23 1 93.94 96 ALA A O 1
ATOM 697 N N . VAL A 1 97 ? -7.039 18.172 -2.158 1 95.31 97 VAL A N 1
ATOM 698 C CA . VAL A 1 97 ? -5.637 18.297 -2.555 1 95.31 97 VAL A CA 1
ATOM 699 C C . VAL A 1 97 ? -5.172 16.984 -3.199 1 95.31 97 VAL A C 1
ATOM 701 O O . VAL A 1 97 ? -4.512 17 -4.238 1 95.31 97 VAL A O 1
ATOM 704 N N . MET A 1 98 ? -5.543 15.867 -2.598 1 94.94 98 MET A N 1
ATOM 705 C CA . MET A 1 98 ? -5.164 14.562 -3.141 1 94.94 98 MET A CA 1
ATOM 706 C C . MET A 1 98 ? -5.766 14.359 -4.527 1 94.94 98 MET A C 1
ATOM 708 O O . MET A 1 98 ? -5.078 13.914 -5.449 1 94.94 98 MET A O 1
ATOM 712 N N . THR A 1 99 ? -6.984 14.664 -4.66 1 92.31 99 THR A N 1
ATOM 713 C CA . THR A 1 99 ? -7.688 14.492 -5.926 1 92.31 99 THR A CA 1
ATOM 714 C C . THR A 1 99 ? -7.098 15.398 -7.004 1 92.31 99 THR A C 1
ATOM 716 O O . THR A 1 99 ? -6.832 14.953 -8.117 1 92.31 99 THR A O 1
ATOM 719 N N . LYS A 1 100 ? -6.875 16.625 -6.68 1 93.31 100 LYS A N 1
ATOM 720 C CA . LYS A 1 100 ? -6.344 17.609 -7.613 1 93.31 100 LYS A CA 1
ATOM 721 C C . LYS A 1 100 ? -4.961 17.203 -8.117 1 93.31 100 LYS A C 1
ATOM 723 O O . LYS A 1 100 ? -4.66 17.359 -9.305 1 93.31 100 LYS A O 1
ATOM 728 N N . ASN A 1 101 ? -4.172 16.703 -7.219 1 93.31 101 ASN A N 1
ATOM 729 C CA . ASN A 1 101 ? -2.787 16.391 -7.562 1 93.31 101 ASN A CA 1
ATOM 730 C C . ASN A 1 101 ? -2.619 14.914 -7.93 1 93.31 101 ASN A C 1
ATOM 732 O O . ASN A 1 101 ? -1.514 14.477 -8.25 1 93.31 101 ASN A O 1
ATOM 736 N N . LYS A 1 102 ? -3.688 14.102 -7.746 1 90.31 102 LYS A N 1
ATOM 737 C CA . LYS A 1 102 ? -3.686 12.68 -8.07 1 90.31 102 LYS A CA 1
ATOM 738 C C . LYS A 1 102 ? -2.645 11.93 -7.242 1 90.31 102 LYS A C 1
ATOM 740 O O . LYS A 1 102 ? -1.86 11.148 -7.785 1 90.31 102 LYS A O 1
ATOM 745 N N . ILE A 1 103 ? -2.592 12.273 -5.965 1 91.69 103 ILE A N 1
ATOM 746 C CA . ILE A 1 103 ? -1.686 11.594 -5.043 1 91.69 103 ILE A CA 1
ATOM 747 C C . ILE A 1 103 ? -2.488 10.945 -3.914 1 91.69 103 ILE A C 1
ATOM 749 O O . ILE A 1 103 ? -3.582 11.406 -3.58 1 91.69 103 ILE A O 1
ATOM 753 N N . LYS A 1 104 ? -1.875 9.93 -3.252 1 92.25 104 LYS A N 1
ATOM 754 C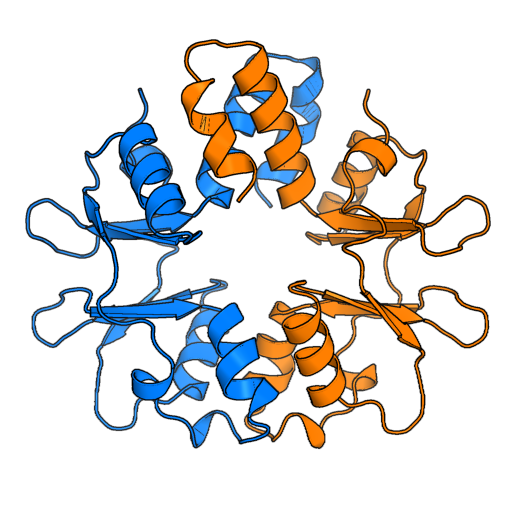 CA . LYS A 1 104 ? -2.621 9.156 -2.266 1 92.25 104 LYS A CA 1
ATOM 755 C C . LYS A 1 104 ? -2.08 9.391 -0.858 1 92.25 104 LYS A C 1
ATOM 757 O O . LYS A 1 104 ? -2.59 8.82 0.111 1 92.25 104 LYS A O 1
ATOM 762 N N . ARG A 1 105 ? -1.044 10.211 -0.792 1 93.81 105 ARG A N 1
ATOM 763 C CA . ARG A 1 105 ? -0.444 10.523 0.5 1 93.81 105 ARG A CA 1
ATOM 764 C C . ARG A 1 105 ? -0.061 11.992 0.583 1 93.81 105 ARG A C 1
ATOM 766 O O . ARG A 1 105 ? 0.428 12.57 -0.391 1 93.81 105 ARG A O 1
ATOM 773 N N . LEU A 1 106 ? -0.318 12.547 1.737 1 95.75 106 LEU A N 1
ATOM 774 C CA . LEU A 1 106 ? 0.048 13.93 2.037 1 95.75 106 LEU A CA 1
ATOM 775 C C . LEU A 1 106 ? 0.923 14 3.283 1 95.75 106 LEU A C 1
ATOM 777 O O . LEU A 1 106 ? 0.66 13.312 4.273 1 95.75 106 LEU A O 1
ATOM 781 N N . VAL A 1 107 ? 1.96 14.742 3.131 1 96.62 107 VAL A N 1
ATOM 782 C CA . VAL A 1 107 ? 2.701 15.094 4.34 1 96.62 107 VAL A CA 1
ATOM 783 C C . VAL A 1 107 ? 1.953 16.172 5.109 1 96.62 107 VAL A C 1
ATOM 785 O O . VAL A 1 107 ? 1.466 17.141 4.516 1 96.62 107 VAL A O 1
ATOM 788 N N . VAL A 1 108 ? 1.821 15.977 6.395 1 96.5 108 VAL A N 1
ATOM 789 C CA . VAL A 1 108 ? 1.099 16.906 7.254 1 96.5 108 VAL A CA 1
ATOM 790 C C . VAL A 1 108 ? 2.09 17.734 8.07 1 96.5 108 VAL A C 1
ATOM 792 O O . VAL A 1 108 ? 3.021 17.188 8.664 1 96.5 108 VAL A O 1
ATOM 795 N N . VAL A 1 109 ? 1.854 19.047 8.062 1 95.88 109 VAL A N 1
ATOM 796 C CA . VAL A 1 109 ? 2.752 19.922 8.812 1 95.88 109 VAL A CA 1
ATOM 797 C C . VAL A 1 109 ? 1.944 20.781 9.773 1 95.88 109 VAL A C 1
ATOM 799 O O . VAL A 1 109 ? 0.733 20.953 9.609 1 95.88 109 VAL A O 1
ATOM 802 N N . GLU A 1 110 ? 2.627 21.25 10.797 1 94.31 110 GLU A N 1
ATOM 803 C CA . GLU A 1 110 ? 2.049 22.203 11.742 1 94.31 110 GLU A CA 1
ATOM 804 C C . GLU A 1 110 ? 2.041 23.625 11.172 1 94.31 110 GLU A C 1
ATOM 806 O O . GLU A 1 110 ? 2.488 23.844 10.039 1 94.31 110 GLU A O 1
ATOM 811 N N . GLN A 1 111 ? 1.528 24.547 11.977 1 94.94 111 GLN A N 1
ATOM 812 C CA . GLN A 1 111 ? 1.481 25.953 11.57 1 94.94 111 GLN A CA 1
ATOM 813 C C . GLN A 1 111 ? 2.883 26.484 11.305 1 94.94 111 GLN A C 1
ATOM 815 O O . GLN A 1 111 ? 3.076 27.297 10.391 1 94.94 111 GLN A O 1
ATOM 820 N N . ASP A 1 112 ? 3.883 26 11.977 1 94.06 112 ASP A N 1
ATOM 821 C CA . ASP A 1 112 ? 5.25 26.484 11.828 1 94.06 112 ASP A CA 1
ATOM 822 C C . ASP A 1 112 ? 6.012 25.672 10.789 1 94.06 112 ASP A C 1
ATOM 824 O O . ASP A 1 112 ? 7.238 25.75 10.703 1 94.06 112 ASP A O 1
ATOM 828 N N . ASP A 1 113 ? 5.352 24.766 10.125 1 93.25 113 ASP A N 1
ATOM 829 C CA . ASP A 1 113 ? 5.832 23.984 9 1 93.25 113 ASP A CA 1
ATOM 830 C C . ASP A 1 113 ? 6.695 22.812 9.484 1 93.25 113 ASP A C 1
ATOM 832 O O . ASP A 1 113 ? 7.375 22.172 8.68 1 93.25 113 ASP A O 1
ATOM 836 N N . SER A 1 114 ? 6.641 22.594 10.758 1 92.19 114 SER A N 1
ATOM 837 C CA . SER A 1 114 ? 7.281 21.375 11.266 1 92.19 114 SER A CA 1
ATOM 838 C C . SER A 1 114 ? 6.453 20.141 10.945 1 92.19 114 SER A C 1
ATOM 840 O O . SER A 1 114 ? 5.238 20.219 10.766 1 92.19 114 SER A O 1
ATOM 842 N N . LEU A 1 115 ? 7.137 19.016 10.82 1 93.69 115 LEU A N 1
ATOM 843 C CA . LEU A 1 115 ? 6.477 17.781 10.445 1 93.69 115 LEU A CA 1
ATOM 844 C C . LEU A 1 115 ? 5.508 17.328 11.531 1 93.69 115 LEU A C 1
ATOM 846 O O . LEU A 1 115 ? 5.879 17.234 12.703 1 93.69 115 LEU A O 1
ATOM 850 N N . ALA A 1 116 ? 4.242 17.078 11.141 1 93.19 116 ALA A N 1
ATOM 851 C CA . ALA A 1 116 ? 3.221 16.594 12.078 1 93.19 116 ALA A CA 1
ATOM 852 C C . ALA A 1 116 ? 2.885 15.133 11.82 1 93.19 116 ALA A C 1
ATOM 854 O O . ALA A 1 116 ? 2.535 14.398 12.742 1 93.19 116 ALA A O 1
ATOM 855 N N . GLY A 1 117 ? 2.939 14.734 10.516 1 93.62 117 GLY A N 1
ATOM 856 C CA . GLY A 1 117 ? 2.596 13.359 10.195 1 93.62 117 GLY A CA 1
ATOM 857 C C . GLY A 1 117 ? 2.418 13.125 8.703 1 93.62 117 GLY A C 1
ATOM 858 O O . GLY A 1 117 ? 2.998 13.844 7.883 1 93.62 117 GLY A O 1
ATOM 859 N N . VAL A 1 118 ? 1.765 12.016 8.367 1 95.38 118 VAL A N 1
ATOM 860 C CA . VAL A 1 118 ? 1.403 11.656 6.996 1 95.38 118 VAL A CA 1
ATOM 861 C C . VAL A 1 118 ? -0.048 11.188 6.949 1 95.38 118 VAL A C 1
ATOM 863 O O . VAL A 1 118 ? -0.505 10.477 7.852 1 95.38 118 VAL A O 1
ATOM 866 N N . LEU A 1 119 ? -0.769 11.617 5.98 1 95 119 LEU A N 1
ATOM 867 C CA . LEU A 1 119 ? -2.154 11.219 5.766 1 95 119 LEU A CA 1
ATOM 868 C C . LEU A 1 119 ? -2.314 10.516 4.422 1 95 119 LEU A C 1
ATOM 870 O O . LEU A 1 119 ? -1.913 11.047 3.385 1 95 119 LEU A O 1
ATOM 874 N N . SER A 1 120 ? -2.9 9.336 4.438 1 93.88 120 SER A N 1
ATOM 875 C CA . SER A 1 120 ? -3.158 8.617 3.195 1 93.88 120 SER A CA 1
ATOM 876 C C . SER A 1 120 ? -4.652 8.477 2.938 1 93.88 120 SER A C 1
ATOM 878 O O . SER A 1 120 ? -5.465 8.641 3.852 1 93.88 120 SER A O 1
ATOM 880 N N . VAL A 1 121 ? -4.957 8.188 1.723 1 93.19 121 VAL A N 1
ATOM 881 C CA . VAL A 1 121 ? -6.34 7.879 1.371 1 93.19 121 VAL A CA 1
ATOM 882 C C . VAL A 1 121 ? -6.84 6.707 2.209 1 93.19 121 VAL A C 1
ATOM 884 O O . VAL A 1 121 ? -8.008 6.68 2.617 1 93.19 121 VAL A O 1
ATOM 887 N N . THR A 1 122 ? -5.965 5.793 2.453 1 91.69 122 THR A N 1
ATOM 888 C CA . THR A 1 122 ? -6.32 4.637 3.268 1 91.69 122 THR A CA 1
ATOM 889 C C . THR A 1 122 ? -6.688 5.066 4.684 1 91.69 122 THR A C 1
ATOM 891 O O . THR A 1 122 ? -7.617 4.52 5.281 1 91.69 122 THR A O 1
ATOM 894 N N . ASP A 1 123 ? -5.973 5.984 5.254 1 91.81 123 ASP A N 1
ATOM 895 C CA . ASP A 1 123 ? -6.316 6.523 6.566 1 91.81 123 ASP A CA 1
ATOM 896 C C . ASP A 1 123 ? -7.742 7.07 6.582 1 91.81 123 ASP A C 1
ATOM 898 O O . ASP A 1 123 ? -8.5 6.824 7.523 1 91.81 123 ASP A O 1
ATOM 902 N N . ILE A 1 124 ? -8.062 7.805 5.555 1 92.56 124 ILE A N 1
ATOM 903 C CA . ILE A 1 124 ? -9.383 8.414 5.445 1 92.56 124 ILE A CA 1
ATOM 904 C C . ILE A 1 124 ? -10.445 7.324 5.324 1 92.56 124 ILE A C 1
ATOM 906 O O . ILE A 1 124 ? -11.445 7.344 6.043 1 92.56 124 ILE A O 1
ATOM 910 N N . ALA A 1 125 ? -10.188 6.422 4.445 1 92.62 125 ALA A N 1
ATOM 911 C CA . ALA A 1 125 ? -11.125 5.32 4.242 1 92.62 125 ALA A CA 1
ATOM 912 C C . ALA A 1 125 ? -11.359 4.551 5.539 1 92.62 125 ALA A C 1
ATOM 914 O O . ALA A 1 125 ? -12.5 4.219 5.875 1 92.62 125 ALA A O 1
ATOM 915 N N . ARG A 1 126 ? -10.312 4.281 6.223 1 92.25 126 ARG A N 1
ATOM 916 C CA . ARG A 1 126 ? -10.406 3.531 7.469 1 92.25 126 ARG A CA 1
ATOM 917 C C . ARG A 1 126 ? -11.219 4.297 8.508 1 92.25 126 ARG A C 1
ATOM 919 O O . ARG A 1 126 ? -12.023 3.711 9.234 1 92.25 126 ARG A O 1
ATOM 926 N N . LYS A 1 127 ? -10.961 5.523 8.609 1 90.69 127 LYS A N 1
ATOM 927 C CA . LYS A 1 127 ? -11.711 6.332 9.562 1 90.69 127 LYS A CA 1
ATOM 928 C C . LYS A 1 127 ? -13.211 6.297 9.258 1 90.69 127 LYS A C 1
ATOM 930 O O . LYS A 1 127 ? -14.023 6.109 10.164 1 90.69 127 LYS A O 1
ATOM 935 N N . LEU A 1 128 ? -13.555 6.527 8.039 1 90.94 128 LEU A N 1
ATOM 936 C CA . LEU A 1 128 ? -14.953 6.484 7.629 1 90.94 128 LEU A CA 1
ATOM 937 C C . LEU A 1 128 ? -15.562 5.113 7.898 1 90.94 128 LEU A C 1
ATOM 939 O O . LEU A 1 128 ? -16.688 5.008 8.367 1 90.94 128 LEU A O 1
ATOM 943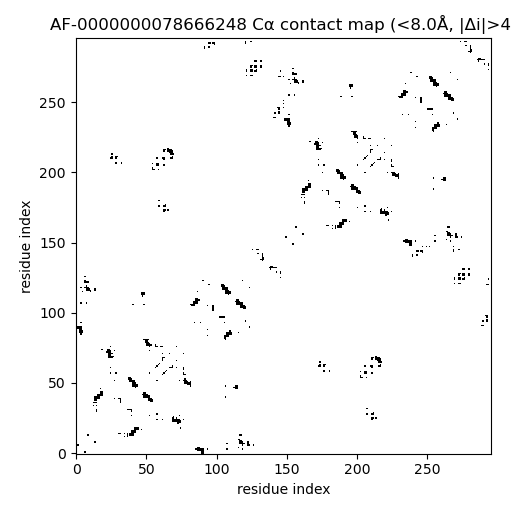 N N . ALA A 1 129 ? -14.773 4.113 7.613 1 92.19 129 ALA A N 1
ATOM 944 C CA . ALA A 1 129 ? -15.227 2.742 7.852 1 92.19 129 ALA A CA 1
ATOM 945 C C . ALA A 1 129 ? -15.508 2.508 9.336 1 92.19 129 ALA A C 1
ATOM 947 O O . ALA A 1 129 ? -16.484 1.854 9.688 1 92.19 129 ALA A O 1
ATOM 948 N N . LYS A 1 130 ? -14.648 2.99 10.133 1 91.25 130 LYS A N 1
ATOM 949 C CA . LYS A 1 130 ? -14.82 2.82 11.57 1 91.25 130 LYS A CA 1
ATOM 950 C C . LYS A 1 130 ? -16.062 3.549 12.062 1 91.25 130 LYS A C 1
ATOM 952 O O . LYS A 1 130 ? -16.781 3.053 12.945 1 91.25 130 LYS A O 1
ATOM 957 N N . ILE A 1 131 ? -16.312 4.699 11.57 1 89.62 131 ILE A N 1
ATOM 958 C CA . ILE A 1 131 ? -17.516 5.438 11.922 1 89.62 131 ILE A CA 1
ATOM 959 C C . ILE A 1 131 ? -18.75 4.602 11.57 1 89.62 131 ILE A C 1
ATOM 961 O O . ILE A 1 131 ? -19.672 4.48 12.383 1 89.62 131 ILE A O 1
ATOM 965 N N . LEU A 1 132 ? -18.734 4.082 10.367 1 89.5 132 LEU A N 1
ATOM 966 C CA . LEU A 1 132 ? -19.844 3.232 9.938 1 89.5 132 LEU A CA 1
ATOM 967 C C . LEU A 1 132 ? -20.016 2.041 10.875 1 89.5 132 LEU A C 1
ATOM 969 O O . LEU A 1 132 ? -21.141 1.72 11.281 1 89.5 132 LEU A O 1
ATOM 973 N N . ALA A 1 133 ? -18.891 1.4 11.188 1 89.62 133 ALA A N 1
ATOM 974 C CA . ALA A 1 133 ? -18.922 0.214 12.039 1 89.62 133 ALA A CA 1
ATOM 975 C C . ALA A 1 133 ? -19.469 0.548 13.422 1 89.62 133 ALA A C 1
ATOM 977 O O . ALA A 1 133 ? -20.141 -0.278 14.047 1 89.62 133 ALA A O 1
ATOM 978 N N . ASP A 1 134 ? -19.172 1.683 13.875 1 88.38 134 ASP A N 1
ATOM 979 C CA . ASP A 1 134 ? -19.672 2.119 15.18 1 88.38 134 ASP A CA 1
ATOM 980 C C . ASP A 1 134 ? -21.156 2.426 15.125 1 88.38 134 ASP A C 1
ATOM 982 O O . ASP A 1 134 ? -21.891 2.172 16.094 1 88.38 134 ASP A O 1
ATOM 986 N N . ASP A 1 135 ? -21.562 2.934 14.039 1 86.31 135 ASP A N 1
ATOM 987 C CA . ASP A 1 135 ? -22.953 3.385 13.93 1 86.31 135 ASP A CA 1
ATOM 988 C C . ASP A 1 135 ? -23.875 2.221 13.602 1 86.31 135 ASP A C 1
ATOM 990 O O . ASP A 1 135 ? -25.047 2.223 14 1 86.31 135 ASP A O 1
ATOM 994 N N . TYR A 1 136 ? -23.297 1.303 12.797 1 81.88 136 TYR A N 1
ATOM 995 C CA . TYR A 1 136 ? -24.125 0.18 12.383 1 81.88 136 TYR A CA 1
ATOM 996 C C . TYR A 1 136 ? -23.609 -1.128 12.977 1 81.88 136 TYR A C 1
ATOM 998 O O . TYR A 1 136 ? -22.531 -1.605 12.609 1 81.88 136 TYR A O 1
ATOM 1006 N N . ASN A 1 137 ? -24.359 -1.715 13.82 1 80.19 137 ASN A N 1
ATOM 1007 C CA . ASN A 1 137 ? -24 -2.959 14.484 1 80.19 137 ASN A CA 1
ATOM 1008 C C . ASN A 1 137 ? -23.641 -4.051 13.469 1 80.19 137 ASN A C 1
ATOM 1010 O O . ASN A 1 137 ? -22.797 -4.906 13.742 1 80.19 137 ASN A O 1
ATOM 1014 N N . ARG A 1 138 ? -24.234 -3.912 12.297 1 82.69 138 ARG A N 1
ATOM 1015 C CA . ARG A 1 138 ? -24.031 -4.879 11.227 1 82.69 138 ARG A CA 1
ATOM 1016 C C . ARG A 1 138 ? -22.562 -4.969 10.836 1 82.69 138 ARG A C 1
ATOM 1018 O O . ARG A 1 138 ? -22.094 -6.023 10.406 1 82.69 138 ARG A O 1
ATOM 1025 N N . TYR A 1 139 ? -21.859 -3.912 11.055 1 86.12 139 TYR A N 1
ATOM 1026 C CA . TYR A 1 139 ? -20.469 -3.869 10.594 1 86.12 139 TYR A CA 1
ATOM 1027 C C . TYR A 1 139 ? -19.5 -3.871 11.766 1 86.12 139 TYR A C 1
ATOM 1029 O O . TYR A 1 139 ? -18.297 -3.754 11.586 1 86.12 139 TYR A O 1
ATOM 1037 N N . GLY A 1 140 ? -20.047 -4.039 12.883 1 84.81 140 GLY A N 1
ATOM 1038 C CA . GLY A 1 140 ? -19.234 -4 14.086 1 84.81 140 GLY A CA 1
ATOM 1039 C C . GLY A 1 140 ? -18.156 -5.074 14.109 1 84.81 140 GLY A C 1
ATOM 1040 O O . GLY A 1 140 ? -17.062 -4.855 14.648 1 84.81 140 GLY A O 1
ATOM 1041 N N . HIS A 1 141 ? -18.453 -6.203 13.539 1 84.31 141 HIS A N 1
ATOM 1042 C CA . HIS A 1 141 ? -17.531 -7.34 13.539 1 84.31 141 HIS A CA 1
ATOM 1043 C C . HIS A 1 141 ? -16.328 -7.07 12.648 1 84.31 141 HIS A C 1
ATOM 1045 O O . HIS A 1 141 ? -15.32 -7.777 12.734 1 84.31 141 HIS A O 1
ATOM 1051 N N . LEU A 1 142 ? -16.406 -6.02 11.859 1 88 142 LEU A N 1
ATOM 1052 C CA . LEU A 1 142 ? -15.328 -5.727 10.914 1 88 142 LEU A CA 1
ATOM 1053 C C . LEU A 1 142 ? -14.344 -4.723 11.5 1 88 142 LEU A C 1
ATOM 1055 O O . LEU A 1 142 ? -13.32 -4.422 10.883 1 88 142 LEU A O 1
ATOM 1059 N N . LYS A 1 143 ? -14.547 -4.285 12.664 1 85.81 143 LYS A N 1
ATOM 1060 C CA . LYS A 1 143 ? -13.695 -3.271 13.273 1 85.81 143 LYS A CA 1
ATOM 1061 C C . LYS A 1 143 ? -12.273 -3.801 13.484 1 85.81 143 LYS A C 1
ATOM 1063 O O . LYS A 1 143 ? -11.297 -3.076 13.281 1 85.81 143 LYS A O 1
ATOM 1068 N N . ALA A 1 144 ? -12.258 -5.062 13.844 1 84.69 144 ALA A N 1
ATOM 1069 C CA . ALA A 1 144 ? -10.969 -5.668 14.148 1 84.69 144 ALA A CA 1
ATOM 1070 C C . ALA A 1 144 ? -10.039 -5.617 12.93 1 84.69 144 ALA A C 1
ATOM 1072 O O . ALA A 1 144 ? -8.844 -5.344 13.07 1 84.69 144 ALA A O 1
ATOM 1073 N N . ILE A 1 145 ? -10.57 -5.781 11.75 1 86.94 145 ILE A N 1
ATOM 1074 C CA . ILE A 1 145 ? -9.742 -5.867 10.555 1 86.94 145 ILE A CA 1
ATOM 1075 C C . ILE A 1 145 ? -9.281 -4.473 10.141 1 86.94 145 ILE A C 1
ATOM 1077 O O . ILE A 1 145 ? -8.227 -4.32 9.516 1 86.94 145 ILE A O 1
ATOM 1081 N N . LEU A 1 146 ? -10.016 -3.484 10.555 1 87.69 146 LEU A N 1
ATOM 1082 C CA . LEU A 1 146 ? -9.703 -2.109 10.18 1 87.69 146 LEU A CA 1
ATOM 1083 C C . LEU A 1 146 ? -8.492 -1.601 10.953 1 87.69 146 LEU A C 1
ATOM 1085 O O . LEU A 1 146 ? -7.902 -0.58 10.594 1 87.69 146 LEU A O 1
ATOM 1089 N N . ASP A 1 147 ? -8.117 -2.377 12.008 1 82.75 147 ASP A N 1
ATOM 1090 C CA . ASP A 1 147 ? -6.977 -1.984 12.828 1 82.75 147 ASP A CA 1
ATOM 1091 C C . ASP A 1 147 ? -5.715 -2.734 12.414 1 82.75 147 ASP A C 1
ATOM 1093 O O . ASP A 1 147 ? -4.668 -2.604 13.055 1 82.75 147 ASP A O 1
ATOM 1097 N N . LEU A 1 148 ? -5.938 -3.533 11.367 1 76.88 148 LEU A N 1
ATOM 1098 C CA . LEU A 1 148 ? -4.773 -4.266 10.883 1 76.88 148 LEU A CA 1
ATOM 1099 C C . LEU A 1 148 ? -3.822 -3.344 10.125 1 76.88 148 LEU A C 1
ATOM 1101 O O . LEU A 1 148 ? -4.262 -2.438 9.414 1 76.88 148 LEU A O 1
ATOM 1105 N N . MET B 1 1 ? -25.375 -8.898 3.656 1 62.16 1 MET B N 1
ATOM 1106 C CA . MET B 1 1 ? -23.953 -9.18 3.803 1 62.16 1 MET B CA 1
ATOM 1107 C C . MET B 1 1 ? -23.281 -9.305 2.441 1 62.16 1 MET B C 1
ATOM 1109 O O . MET B 1 1 ? -23.828 -9.922 1.526 1 62.16 1 MET B O 1
ATOM 1113 N N . SER B 1 2 ? -22.312 -8.445 2.055 1 82.81 2 SER B N 1
ATOM 1114 C CA . SER B 1 2 ? -21.75 -8.414 0.708 1 82.81 2 SER B CA 1
ATOM 1115 C C . SER B 1 2 ? -20.75 -9.547 0.508 1 82.81 2 SER B C 1
ATOM 1117 O O . SER B 1 2 ? -20.062 -9.961 1.452 1 82.81 2 SER B O 1
ATOM 1119 N N . ALA B 1 3 ? -20.922 -10.234 -0.573 1 91.12 3 ALA B N 1
ATOM 1120 C CA . ALA B 1 3 ? -19.969 -11.273 -0.958 1 91.12 3 ALA B CA 1
ATOM 1121 C C . ALA B 1 3 ? -18.625 -10.672 -1.333 1 91.12 3 ALA B C 1
ATOM 1123 O O . ALA B 1 3 ? -18.547 -9.508 -1.735 1 91.12 3 ALA B O 1
ATOM 1124 N N . VAL B 1 4 ? -17.516 -11.461 -1.122 1 94.5 4 VAL B N 1
ATOM 1125 C CA . VAL B 1 4 ? -16.141 -11.078 -1.456 1 94.5 4 VAL B CA 1
ATOM 1126 C C . VAL B 1 4 ? -16.078 -10.633 -2.914 1 94.5 4 VAL B C 1
ATOM 1128 O O . VAL B 1 4 ? -15.422 -9.633 -3.232 1 94.5 4 VAL B O 1
ATOM 1131 N N . SER B 1 5 ? -16.828 -11.289 -3.736 1 91.44 5 SER B N 1
ATOM 1132 C CA . SER B 1 5 ? -16.781 -11.016 -5.168 1 91.44 5 SER B CA 1
ATOM 1133 C C . SER B 1 5 ? -17.266 -9.602 -5.477 1 91.44 5 SER B C 1
ATOM 1135 O O . SER B 1 5 ? -16.922 -9.031 -6.508 1 91.44 5 SER B O 1
ATOM 1137 N N . GLU B 1 6 ? -17.969 -8.992 -4.633 1 90 6 GLU B N 1
ATOM 1138 C CA . GLU B 1 6 ? -18.547 -7.672 -4.859 1 90 6 GLU B CA 1
ATOM 1139 C C . GLU B 1 6 ? -17.578 -6.566 -4.48 1 90 6 GLU B C 1
ATOM 1141 O O . GLU B 1 6 ? -17.781 -5.398 -4.816 1 90 6 GLU B O 1
ATOM 1146 N N . ILE B 1 7 ? -16.484 -6.953 -3.762 1 89.75 7 ILE B N 1
ATOM 1147 C CA . ILE B 1 7 ? -15.625 -5.922 -3.193 1 89.75 7 ILE B CA 1
ATOM 1148 C C . ILE B 1 7 ? -14.195 -6.113 -3.693 1 89.75 7 ILE B C 1
ATOM 1150 O O . ILE B 1 7 ? -13.406 -5.164 -3.707 1 89.75 7 ILE B O 1
ATOM 1154 N N . MET B 1 8 ? -13.906 -7.305 -4 1 88.5 8 MET B N 1
ATOM 1155 C CA . MET B 1 8 ? -12.539 -7.613 -4.41 1 88.5 8 MET B CA 1
ATOM 1156 C C . MET B 1 8 ? -12.164 -6.84 -5.668 1 88.5 8 MET B C 1
ATOM 1158 O O . MET B 1 8 ? -13.023 -6.234 -6.312 1 88.5 8 MET B O 1
ATOM 1162 N N . SER B 1 9 ? -10.789 -6.645 -5.699 1 79.31 9 SER B N 1
ATOM 1163 C CA . SER B 1 9 ? -10.344 -6.02 -6.941 1 79.31 9 SER B CA 1
ATOM 1164 C C . SER B 1 9 ? -10.883 -6.754 -8.164 1 79.31 9 SER B C 1
ATOM 1166 O O . SER B 1 9 ? -11 -7.984 -8.148 1 79.31 9 SER B O 1
ATOM 1168 N N . SER B 1 10 ? -11.352 -6.027 -9.078 1 67.88 10 SER B N 1
ATOM 1169 C CA . SER B 1 10 ? -11.914 -6.594 -10.297 1 67.88 10 SER B CA 1
ATOM 1170 C C . SER B 1 10 ? -10.906 -7.48 -11.023 1 67.88 10 SER B C 1
ATOM 1172 O O . SER B 1 10 ? -9.695 -7.336 -10.828 1 67.88 10 SER B O 1
ATOM 1174 N N . PRO B 1 11 ? -11.414 -8.43 -11.617 1 61.5 11 PRO B N 1
ATOM 1175 C CA . PRO B 1 11 ? -10.523 -9.297 -12.398 1 61.5 11 PRO B CA 1
ATOM 1176 C C . PRO B 1 11 ? -9.586 -8.508 -13.305 1 61.5 11 PRO B C 1
ATOM 1178 O O . PRO B 1 11 ? -8.477 -8.961 -13.594 1 61.5 11 PRO B O 1
ATOM 1181 N N . LYS B 1 12 ? -10.023 -7.344 -13.625 1 62.34 12 LYS B N 1
ATOM 1182 C CA . LYS B 1 12 ? -9.211 -6.527 -14.531 1 62.34 12 LYS B CA 1
ATOM 1183 C C . LYS B 1 12 ? -8.023 -5.906 -13.789 1 62.34 12 LYS B C 1
ATOM 1185 O O . LYS B 1 12 ? -7.055 -5.477 -14.414 1 62.34 12 LYS B O 1
ATOM 1190 N N . LYS B 1 13 ? -8.062 -5.965 -12.562 1 77.06 13 LYS B N 1
ATOM 1191 C CA . LYS B 1 13 ? -7.012 -5.305 -11.789 1 77.06 13 LYS B CA 1
ATOM 1192 C C . LYS B 1 13 ? -6.152 -6.32 -11.047 1 77.06 13 LYS B C 1
ATOM 1194 O O . LYS B 1 13 ? -5.473 -5.977 -10.078 1 77.06 13 LYS B O 1
ATOM 1199 N N . ILE B 1 14 ? -6.359 -7.461 -11.594 1 83.25 14 ILE B N 1
ATOM 1200 C CA . ILE B 1 14 ? -5.527 -8.5 -10.992 1 83.25 14 ILE B CA 1
ATOM 1201 C C . ILE B 1 14 ? -4.496 -8.984 -12.008 1 83.25 14 ILE B C 1
ATOM 1203 O O . ILE B 1 14 ? -4.797 -9.117 -13.195 1 83.25 14 ILE B O 1
ATOM 1207 N N . VAL B 1 15 ? -3.334 -9.109 -11.539 1 92.38 15 VAL B N 1
ATOM 1208 C CA . VAL B 1 15 ? -2.268 -9.602 -12.406 1 92.38 15 VAL B CA 1
ATOM 1209 C C . VAL B 1 15 ? -1.756 -10.945 -11.883 1 92.38 15 VAL B C 1
ATOM 1211 O O . VAL B 1 15 ? -1.49 -11.094 -10.688 1 92.38 15 VAL B O 1
ATOM 1214 N N . ALA B 1 16 ? -1.763 -11.875 -12.797 1 95.62 16 ALA B N 1
ATOM 1215 C CA . ALA B 1 16 ? -1.238 -13.203 -12.492 1 95.62 16 ALA B CA 1
ATOM 1216 C C . ALA B 1 16 ? -0.087 -13.57 -13.422 1 95.62 16 ALA B C 1
ATOM 1218 O O . ALA B 1 16 ? -0.032 -13.109 -14.562 1 95.62 16 ALA B O 1
ATOM 1219 N N . ALA B 1 17 ? 0.856 -14.273 -12.891 1 96.81 17 ALA B N 1
ATOM 1220 C CA . ALA B 1 17 ? 1.973 -14.781 -13.688 1 96.81 17 ALA B CA 1
ATOM 1221 C C . ALA B 1 17 ? 2.186 -16.266 -13.453 1 96.81 17 ALA B C 1
ATOM 1223 O O . ALA B 1 17 ? 2.078 -16.75 -12.32 1 96.81 17 ALA B O 1
ATOM 1224 N N . SER B 1 18 ? 2.506 -16.969 -14.453 1 96.38 18 SER B N 1
ATOM 1225 C CA . SER B 1 18 ? 2.832 -18.391 -14.32 1 96.38 18 SER B CA 1
ATOM 1226 C C . SER B 1 18 ? 4.262 -18.594 -13.828 1 96.38 18 SER B C 1
ATOM 1228 O O . SER B 1 18 ? 5.195 -17.969 -14.352 1 96.38 18 SER B O 1
ATOM 1230 N N . ILE B 1 19 ? 4.352 -19.453 -12.891 1 94.56 19 ILE B N 1
ATOM 1231 C CA . ILE B 1 19 ? 5.695 -19.75 -12.398 1 94.56 19 ILE B CA 1
ATOM 1232 C C . ILE B 1 19 ? 6.477 -20.5 -13.469 1 94.56 19 ILE B C 1
ATOM 1234 O O . ILE B 1 19 ? 5.984 -21.5 -14.023 1 94.56 19 ILE B O 1
ATOM 1238 N N . LYS B 1 20 ? 7.613 -20.047 -13.797 1 94.81 20 LYS B N 1
ATOM 1239 C CA . LYS B 1 20 ? 8.523 -20.688 -14.742 1 94.81 20 LYS B CA 1
ATOM 1240 C C . LYS B 1 20 ? 9.984 -20.438 -14.359 1 94.81 20 LYS B C 1
ATOM 1242 O O . LYS B 1 20 ? 10.281 -19.469 -13.641 1 94.81 20 LYS B O 1
ATOM 1247 N N . PRO B 1 21 ? 10.828 -21.375 -14.812 1 92.62 21 PRO B N 1
ATOM 1248 C CA . PRO B 1 21 ? 12.242 -21.109 -14.555 1 92.62 21 PRO B CA 1
ATOM 1249 C C . PRO B 1 21 ? 12.703 -19.75 -15.078 1 92.62 21 PRO B C 1
ATOM 1251 O O . PRO B 1 21 ? 12.297 -19.328 -16.172 1 92.62 21 PRO B O 1
ATOM 1254 N N . GLY B 1 22 ? 13.367 -19 -14.273 1 95.19 22 GLY B N 1
ATOM 1255 C CA . GLY B 1 22 ? 13.945 -17.75 -14.719 1 95.19 22 GLY B CA 1
ATOM 1256 C C . GLY B 1 22 ? 13.094 -16.547 -14.383 1 95.19 22 GLY B C 1
ATOM 1257 O O . GLY B 1 22 ? 13.508 -15.398 -14.594 1 95.19 22 GLY B O 1
ATOM 1258 N N . LEU B 1 23 ? 11.859 -16.828 -13.961 1 97.31 23 LEU B N 1
ATOM 1259 C CA . LEU B 1 23 ? 11.023 -15.711 -13.539 1 97.31 23 LEU B CA 1
ATOM 1260 C C . LEU B 1 23 ? 11.656 -14.977 -12.359 1 97.31 23 LEU B C 1
ATOM 1262 O O . LEU B 1 23 ? 11.922 -15.586 -11.32 1 97.31 23 LEU B O 1
ATOM 1266 N N . SER B 1 24 ? 11.938 -13.68 -12.484 1 98.62 24 SER B N 1
ATOM 1267 C CA . SER B 1 24 ? 12.711 -12.938 -11.492 1 98.62 24 SER B CA 1
ATOM 1268 C C . SER B 1 24 ? 11.852 -11.898 -10.781 1 98.62 24 SER B C 1
ATOM 1270 O O . SER B 1 24 ? 10.727 -11.617 -11.211 1 98.62 24 SER B O 1
ATOM 1272 N N . ALA B 1 25 ? 12.398 -11.328 -9.734 1 98.56 25 ALA B N 1
ATOM 1273 C CA . ALA B 1 25 ? 11.766 -10.219 -9.031 1 98.56 25 ALA B CA 1
ATOM 1274 C C . ALA B 1 25 ? 11.609 -9.008 -9.945 1 98.56 25 ALA B C 1
ATOM 1276 O O . ALA B 1 25 ? 10.656 -8.234 -9.812 1 98.56 25 ALA B O 1
ATOM 1277 N N . LEU B 1 26 ? 12.523 -8.867 -10.875 1 98.75 26 LEU B N 1
ATOM 1278 C CA . LEU B 1 26 ? 12.422 -7.781 -11.836 1 98.75 26 LEU B CA 1
ATOM 1279 C C . LEU B 1 26 ? 11.164 -7.93 -12.688 1 98.75 26 LEU B C 1
ATOM 1281 O O . LEU B 1 26 ? 10.453 -6.953 -12.938 1 98.75 26 LEU B O 1
ATOM 1285 N N . ASP B 1 27 ? 10.938 -9.172 -13.148 1 98.56 27 ASP B N 1
ATOM 1286 C CA . ASP B 1 27 ? 9.727 -9.422 -13.93 1 98.56 27 ASP B CA 1
ATOM 1287 C C . ASP B 1 27 ? 8.477 -9.039 -13.148 1 98.56 27 ASP B C 1
ATOM 1289 O O . ASP B 1 27 ? 7.555 -8.438 -13.695 1 98.56 27 ASP B O 1
ATOM 1293 N N . MET B 1 28 ? 8.453 -9.367 -11.82 1 98.31 28 MET B N 1
ATOM 1294 C CA . MET B 1 28 ? 7.316 -9.047 -10.961 1 98.31 28 MET B CA 1
ATOM 1295 C C . MET B 1 28 ? 7.141 -7.543 -10.828 1 98.31 28 MET B C 1
ATOM 1297 O O . MET B 1 28 ? 6.023 -7.031 -10.93 1 98.31 28 MET B O 1
ATOM 1301 N N . ALA B 1 29 ? 8.234 -6.844 -10.602 1 98.38 29 ALA B N 1
ATOM 1302 C CA . ALA B 1 29 ? 8.188 -5.387 -10.484 1 98.38 29 ALA B CA 1
ATOM 1303 C C . ALA B 1 29 ? 7.633 -4.75 -11.75 1 98.38 29 ALA B C 1
ATOM 1305 O O . ALA B 1 29 ? 6.766 -3.875 -11.688 1 98.38 29 ALA B O 1
ATOM 1306 N N . LYS B 1 30 ? 8.102 -5.238 -12.891 1 98.31 30 LYS B N 1
ATOM 1307 C CA . LYS B 1 30 ? 7.66 -4.695 -14.172 1 98.31 30 LYS B CA 1
ATOM 1308 C C . LYS B 1 30 ? 6.168 -4.941 -14.391 1 98.31 30 LYS B C 1
ATOM 1310 O O . LYS B 1 30 ? 5.457 -4.07 -14.891 1 98.31 30 LYS B O 1
ATOM 1315 N N . LEU B 1 31 ? 5.754 -6.086 -14.031 1 97.44 31 LEU B N 1
ATOM 1316 C CA . LEU B 1 31 ? 4.336 -6.414 -14.156 1 97.44 31 LEU B CA 1
ATOM 1317 C C . LEU B 1 31 ? 3.486 -5.492 -13.289 1 97.44 31 LEU B C 1
ATOM 1319 O O . LEU B 1 31 ? 2.439 -5.008 -13.727 1 97.44 31 LEU B O 1
ATOM 1323 N N . MET B 1 32 ? 3.908 -5.281 -12.055 1 96.56 32 MET B N 1
ATOM 1324 C CA . MET B 1 32 ? 3.17 -4.41 -11.148 1 96.56 32 MET B CA 1
ATOM 1325 C C . MET B 1 32 ? 3.092 -2.988 -11.695 1 96.56 32 MET B C 1
ATOM 1327 O O . MET B 1 32 ? 2.033 -2.361 -11.656 1 96.56 32 MET B O 1
ATOM 1331 N N . ILE B 1 33 ? 4.234 -2.553 -12.211 1 96.25 33 ILE B N 1
ATOM 1332 C CA . ILE B 1 33 ? 4.316 -1.188 -12.727 1 96.25 33 ILE B CA 1
ATOM 1333 C C . ILE B 1 33 ? 3.449 -1.054 -13.977 1 96.25 33 ILE B C 1
ATOM 1335 O O . ILE B 1 33 ? 2.639 -0.129 -14.078 1 96.25 33 ILE B O 1
ATOM 1339 N N . LYS B 1 34 ? 3.566 -1.951 -14.898 1 95.94 34 LYS B N 1
ATOM 1340 C CA . LYS B 1 34 ? 2.84 -1.927 -16.156 1 95.94 34 LYS B CA 1
ATOM 1341 C C . LYS B 1 34 ? 1.332 -1.927 -15.93 1 95.94 34 LYS B C 1
ATOM 1343 O O . LYS B 1 34 ? 0.593 -1.219 -16.625 1 95.94 34 LYS B O 1
ATOM 1348 N N . ASN B 1 35 ? 0.893 -2.686 -14.969 1 94.06 35 ASN B N 1
ATOM 1349 C CA . ASN B 1 35 ? -0.541 -2.877 -14.773 1 94.06 35 ASN B CA 1
ATOM 1350 C C . ASN B 1 35 ? -1.066 -2.033 -13.617 1 94.06 35 ASN B C 1
ATOM 1352 O O . ASN B 1 35 ? -2.24 -2.131 -13.258 1 94.06 35 ASN B O 1
ATOM 1356 N N . LYS B 1 36 ? -0.22 -1.298 -12.945 1 90.88 36 LYS B N 1
ATOM 1357 C CA . LYS B 1 36 ? -0.571 -0.39 -11.859 1 90.88 36 LYS B CA 1
ATOM 1358 C C . LYS B 1 36 ? -1.248 -1.139 -10.719 1 90.88 36 LYS B C 1
ATOM 1360 O O . LYS B 1 36 ? -2.297 -0.716 -10.227 1 90.88 36 LYS B O 1
ATOM 1365 N N . VAL B 1 37 ? -0.618 -2.273 -10.367 1 92.19 37 VAL B N 1
ATOM 1366 C CA . VAL B 1 37 ? -1.102 -3.064 -9.242 1 92.19 37 VAL B CA 1
ATOM 1367 C C . VAL B 1 37 ? 0.016 -3.24 -8.219 1 92.19 37 VAL B C 1
ATOM 1369 O O . VAL B 1 37 ? 1.194 -3.066 -8.539 1 92.19 37 VAL B O 1
ATOM 1372 N N . GLY B 1 38 ? -0.393 -3.576 -6.988 1 93.25 38 GLY B N 1
ATOM 1373 C CA . GLY B 1 38 ? 0.579 -3.699 -5.914 1 93.25 38 GLY B CA 1
ATOM 1374 C C . GLY B 1 38 ? 0.946 -5.137 -5.602 1 93.25 38 GLY B C 1
ATOM 1375 O O . GLY B 1 38 ? 1.631 -5.41 -4.613 1 93.25 38 GLY B O 1
ATOM 1376 N N . SER B 1 39 ? 0.395 -6.07 -6.434 1 95.81 39 SER B N 1
ATOM 1377 C CA . SER B 1 39 ? 0.712 -7.477 -6.199 1 95.81 39 SER B CA 1
ATOM 1378 C C . SER B 1 39 ? 0.556 -8.297 -7.477 1 95.81 39 SER B C 1
ATOM 1380 O O . SER B 1 39 ? -0.121 -7.875 -8.414 1 95.81 39 SER B O 1
ATOM 1382 N N . VAL B 1 40 ? 1.257 -9.398 -7.512 1 97.38 40 VAL B N 1
ATOM 1383 C CA . VAL B 1 40 ? 1.144 -10.375 -8.586 1 97.38 40 VAL B CA 1
ATOM 1384 C C . VAL B 1 40 ? 0.917 -11.766 -7.996 1 97.38 40 VAL B C 1
ATOM 1386 O O . VAL B 1 40 ? 1.636 -12.188 -7.086 1 97.38 40 VAL B O 1
ATOM 1389 N N . VAL B 1 41 ? -0.14 -12.398 -8.5 1 97.31 41 VAL B N 1
ATOM 1390 C CA . VAL B 1 41 ? -0.421 -13.766 -8.078 1 97.31 41 VAL B CA 1
ATOM 1391 C C . VAL B 1 41 ? 0.345 -14.75 -8.961 1 97.31 41 VAL B C 1
ATOM 1393 O O . VAL B 1 41 ? 0.371 -14.602 -10.188 1 97.31 41 VAL B O 1
ATOM 1396 N N . LEU B 1 42 ? 1.041 -15.648 -8.336 1 98 42 LEU B N 1
ATOM 1397 C CA . LEU B 1 42 ? 1.775 -16.656 -9.086 1 98 42 LEU B CA 1
ATOM 1398 C C . LEU B 1 42 ? 0.938 -17.922 -9.258 1 98 42 LEU B C 1
ATOM 1400 O O . LEU B 1 42 ? 0.368 -18.438 -8.289 1 98 42 LEU B O 1
ATOM 1404 N N . MET B 1 43 ? 0.931 -18.391 -10.422 1 97.25 43 MET B N 1
ATOM 1405 C CA . MET B 1 43 ? 0.114 -19.531 -10.805 1 97.25 43 MET B CA 1
ATOM 1406 C C . MET B 1 43 ? 0.99 -20.734 -11.148 1 97.25 43 MET B C 1
ATOM 1408 O O . MET B 1 43 ? 2.092 -20.578 -11.672 1 97.25 43 MET B O 1
ATOM 1412 N N . ASP B 1 44 ? 0.453 -21.891 -10.836 1 94.62 44 ASP B N 1
ATOM 1413 C CA . ASP B 1 44 ? 1.146 -23.109 -11.266 1 94.62 44 ASP B CA 1
ATOM 1414 C C . ASP B 1 44 ? 0.671 -23.547 -12.641 1 94.62 44 ASP B C 1
ATOM 1416 O O . ASP B 1 44 ? -0.014 -22.797 -13.344 1 94.62 44 ASP B O 1
ATOM 1420 N N . GLY B 1 45 ? 1.156 -24.703 -13.086 1 91.88 45 GLY B N 1
ATOM 1421 C CA . GLY B 1 45 ? 0.843 -25.219 -14.406 1 91.88 45 GLY B CA 1
ATOM 1422 C C . GLY B 1 45 ? -0.623 -25.578 -14.578 1 91.88 45 GLY B C 1
ATOM 1423 O O . GLY B 1 45 ? -1.113 -25.688 -15.703 1 91.88 45 GLY B O 1
ATOM 1424 N N . ASP B 1 46 ? -1.388 -25.75 -13.523 1 91.25 46 ASP B N 1
ATOM 1425 C CA . ASP B 1 46 ? -2.807 -26.078 -13.562 1 91.25 46 ASP B CA 1
ATOM 1426 C C . ASP B 1 46 ? -3.67 -24.844 -13.375 1 91.25 46 ASP B C 1
ATOM 1428 O O . ASP B 1 46 ? -4.852 -24.938 -13.023 1 91.25 46 ASP B O 1
ATOM 1432 N N . GLU B 1 47 ? -3.016 -23.703 -13.438 1 90 47 GLU B N 1
ATOM 1433 C CA . GLU B 1 47 ? -3.672 -22.406 -13.328 1 90 47 GLU B CA 1
ATOM 1434 C C . GLU B 1 47 ? -4.277 -22.203 -11.945 1 90 47 GLU B C 1
ATOM 1436 O O . GLU B 1 47 ? -5.375 -21.656 -11.812 1 90 47 GLU B O 1
ATOM 1441 N N . ARG B 1 48 ? -3.654 -22.781 -11.055 1 93.44 48 ARG B N 1
ATOM 1442 C CA . ARG B 1 48 ? -4.023 -22.547 -9.656 1 93.44 48 ARG B CA 1
ATOM 1443 C C . ARG B 1 48 ? -3.061 -21.578 -8.992 1 93.44 48 ARG B C 1
ATOM 1445 O O . ARG B 1 48 ? -1.851 -21.625 -9.227 1 93.44 48 ARG B O 1
ATOM 1452 N N . PRO B 1 49 ? -3.689 -20.703 -8.164 1 96.44 49 PRO B N 1
ATOM 1453 C CA . PRO B 1 49 ? -2.789 -19.797 -7.441 1 96.44 49 PRO B CA 1
ATOM 1454 C C . PRO B 1 49 ? -1.932 -20.531 -6.406 1 96.44 49 PRO B C 1
ATOM 1456 O O . PRO B 1 49 ? -2.455 -21.297 -5.598 1 96.44 49 PRO B O 1
ATOM 1459 N N . VAL B 1 50 ? -0.638 -20.266 -6.406 1 96.31 50 VAL B N 1
ATOM 1460 C CA . VAL B 1 50 ? 0.25 -21 -5.504 1 96.31 50 VAL B CA 1
ATOM 1461 C C . VAL B 1 50 ? 1.02 -20 -4.633 1 96.31 50 VAL B C 1
ATOM 1463 O O . VAL B 1 50 ? 1.642 -20.391 -3.641 1 96.31 50 VAL B O 1
ATOM 1466 N N . GLY B 1 51 ? 1.036 -18.734 -4.961 1 97 51 GLY B N 1
ATOM 1467 C CA . GLY B 1 51 ? 1.741 -17.719 -4.195 1 97 51 GLY B CA 1
ATOM 1468 C C . GLY B 1 51 ? 1.354 -16.312 -4.582 1 97 51 GLY B C 1
ATOM 1469 O O . GLY B 1 51 ? 0.518 -16.109 -5.465 1 97 51 GLY B O 1
ATOM 1470 N N . ILE B 1 52 ? 1.928 -15.375 -3.85 1 97.31 52 ILE B N 1
ATOM 1471 C CA . ILE B 1 52 ? 1.683 -13.969 -4.145 1 97.31 52 ILE B CA 1
ATOM 1472 C C . ILE B 1 52 ? 2.92 -13.148 -3.795 1 97.31 52 ILE B C 1
ATOM 1474 O O . ILE B 1 52 ? 3.621 -13.453 -2.826 1 97.31 52 ILE B O 1
ATOM 1478 N N . ILE B 1 53 ? 3.256 -12.188 -4.609 1 97.81 53 ILE B N 1
ATOM 1479 C CA . ILE B 1 53 ? 4.305 -11.203 -4.348 1 97.81 53 ILE B CA 1
ATOM 1480 C C . ILE B 1 53 ? 3.697 -9.805 -4.289 1 97.81 53 ILE B C 1
ATOM 1482 O O . ILE B 1 53 ? 2.939 -9.414 -5.176 1 97.81 53 ILE B O 1
ATOM 1486 N N . THR B 1 54 ? 3.965 -9.102 -3.217 1 96.19 54 THR B N 1
ATOM 1487 C CA . THR B 1 54 ? 3.445 -7.75 -3.045 1 96.19 54 THR B CA 1
ATOM 1488 C C . THR B 1 54 ? 4.574 -6.723 -3.111 1 96.19 54 THR B C 1
ATOM 1490 O O . THR B 1 54 ? 5.75 -7.09 -3.146 1 96.19 54 THR B O 1
ATOM 1493 N N . GLU B 1 55 ? 4.156 -5.453 -3.195 1 95.81 55 GLU B N 1
ATOM 1494 C CA . GLU B 1 55 ? 5.133 -4.371 -3.121 1 95.81 55 GLU B CA 1
ATOM 1495 C C . GLU B 1 55 ? 5.988 -4.484 -1.862 1 95.81 55 GLU B C 1
ATOM 1497 O O . GLU B 1 55 ? 7.188 -4.203 -1.894 1 95.81 55 GLU B O 1
ATOM 1502 N N . ARG B 1 56 ? 5.344 -4.914 -0.821 1 94.94 56 ARG B N 1
ATOM 1503 C CA . ARG B 1 56 ? 6.059 -5.082 0.439 1 94.94 56 ARG B CA 1
ATOM 1504 C C . ARG B 1 56 ? 7.137 -6.152 0.317 1 94.94 56 ARG B C 1
ATOM 1506 O O . ARG B 1 56 ? 8.211 -6.027 0.907 1 94.94 56 ARG B O 1
ATOM 1513 N N . ASP B 1 57 ? 6.883 -7.18 -0.32 1 97.19 57 ASP B N 1
ATOM 1514 C CA . ASP B 1 57 ? 7.887 -8.211 -0.565 1 97.19 57 ASP B CA 1
ATOM 1515 C C . ASP B 1 57 ? 9.078 -7.641 -1.328 1 97.19 57 ASP B C 1
ATOM 1517 O O . ASP B 1 57 ? 10.227 -7.984 -1.038 1 97.19 57 ASP B O 1
ATOM 1521 N N . ILE B 1 58 ? 8.758 -6.789 -2.338 1 98.31 58 ILE B N 1
ATOM 1522 C CA . ILE B 1 58 ? 9.812 -6.152 -3.121 1 98.31 58 ILE B CA 1
ATOM 1523 C C . ILE B 1 58 ? 10.68 -5.285 -2.213 1 98.31 58 ILE B C 1
ATOM 1525 O O . ILE B 1 58 ? 11.906 -5.305 -2.314 1 98.31 58 ILE B O 1
ATOM 1529 N N . LEU B 1 59 ? 10.023 -4.602 -1.342 1 98.06 59 LEU B N 1
ATOM 1530 C CA . LEU B 1 59 ? 10.742 -3.766 -0.389 1 98.06 59 LEU B CA 1
ATOM 1531 C C . LEU B 1 59 ? 11.617 -4.613 0.527 1 98.06 59 LEU B C 1
ATOM 1533 O O . LEU B 1 59 ? 12.82 -4.371 0.649 1 98.06 59 LEU B O 1
ATOM 1537 N N . ARG B 1 60 ? 11.094 -5.633 1.097 1 97.94 60 ARG B N 1
ATOM 1538 C CA . ARG B 1 60 ? 11.711 -6.383 2.184 1 97.94 60 ARG B CA 1
ATOM 1539 C C . ARG B 1 60 ? 12.766 -7.348 1.648 1 97.94 60 ARG B C 1
ATOM 1541 O O . ARG B 1 60 ? 13.773 -7.598 2.305 1 97.94 60 ARG B O 1
ATOM 1548 N N . LYS B 1 61 ? 12.508 -7.891 0.489 1 98.12 61 LYS B N 1
ATOM 1549 C CA . LYS B 1 61 ? 13.305 -9.031 0.068 1 98.12 61 LYS B CA 1
ATOM 1550 C C . LYS B 1 61 ? 14.164 -8.688 -1.146 1 98.12 61 LYS B C 1
ATOM 1552 O O . LYS B 1 61 ? 15.102 -9.422 -1.483 1 98.12 61 LYS B O 1
ATOM 1557 N N . VAL B 1 62 ? 13.836 -7.613 -1.821 1 98.44 62 VAL B N 1
ATOM 1558 C CA . VAL B 1 62 ? 14.617 -7.227 -2.988 1 98.44 62 VAL B CA 1
ATOM 1559 C C . VAL B 1 62 ? 15.445 -5.98 -2.664 1 98.44 62 VAL B C 1
ATOM 1561 O O . VAL B 1 62 ? 16.672 -6.051 -2.574 1 98.44 62 VAL B O 1
ATOM 1564 N N . ALA B 1 63 ? 14.789 -4.898 -2.363 1 98.31 63 ALA B N 1
ATOM 1565 C CA . ALA B 1 63 ? 15.5 -3.652 -2.086 1 98.31 63 ALA B CA 1
ATOM 1566 C C . ALA B 1 63 ? 16.422 -3.809 -0.883 1 98.31 63 ALA B C 1
ATOM 1568 O O . ALA B 1 63 ? 17.594 -3.389 -0.927 1 98.31 63 ALA B O 1
ATOM 1569 N N . ALA B 1 64 ? 15.961 -4.457 0.149 1 97.81 64 ALA B N 1
ATOM 1570 C CA . ALA B 1 64 ? 16.719 -4.59 1.389 1 97.81 64 ALA B CA 1
ATOM 1571 C C . ALA B 1 64 ? 17.891 -5.543 1.21 1 97.81 64 ALA B C 1
ATOM 1573 O O . ALA B 1 64 ? 18.859 -5.5 1.975 1 97.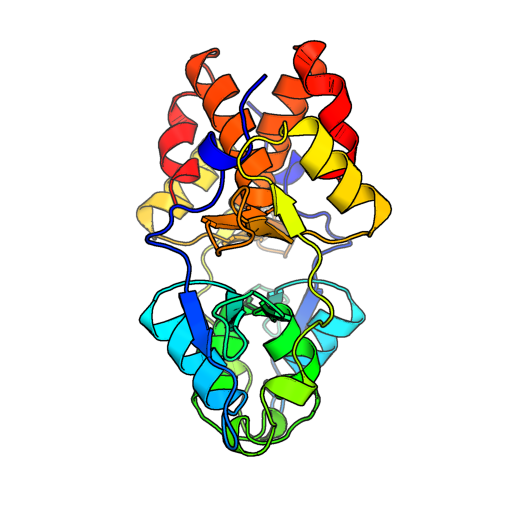81 64 ALA B O 1
ATOM 1574 N N . SER B 1 65 ? 17.812 -6.406 0.279 1 98.12 65 SER B N 1
ATOM 1575 C CA . SER B 1 65 ? 18.891 -7.352 0.034 1 98.12 65 SER B CA 1
ATOM 1576 C C . SER B 1 65 ? 20.078 -6.672 -0.662 1 98.12 65 SER B C 1
ATOM 1578 O O . SER B 1 65 ? 21.172 -7.227 -0.717 1 98.12 65 SER B O 1
ATOM 1580 N N . ASN B 1 66 ? 19.828 -5.535 -1.188 1 98.5 66 ASN B N 1
ATOM 1581 C CA . ASN B 1 66 ? 20.828 -4.754 -1.902 1 98.5 66 ASN B CA 1
ATOM 1582 C C . ASN B 1 66 ? 21.359 -5.508 -3.117 1 98.5 66 ASN B C 1
ATOM 1584 O O . ASN B 1 66 ? 22.531 -5.363 -3.479 1 98.5 66 ASN B O 1
ATOM 1588 N N . LYS B 1 67 ? 20.609 -6.387 -3.709 1 98.38 67 LYS B N 1
ATOM 1589 C CA . LYS B 1 67 ? 20.938 -7.094 -4.945 1 98.38 67 LYS B CA 1
ATOM 1590 C C . LYS B 1 67 ? 20.062 -6.613 -6.098 1 98.38 67 LYS B C 1
ATOM 1592 O O . LYS B 1 67 ? 18.938 -6.156 -5.879 1 98.38 67 LYS B O 1
ATOM 1597 N N . PRO B 1 68 ? 20.609 -6.691 -7.379 1 98.5 68 PRO B N 1
ATOM 1598 C CA . PRO B 1 68 ? 19.719 -6.398 -8.516 1 98.5 68 PRO B CA 1
ATOM 1599 C C . PRO B 1 68 ? 18.5 -7.312 -8.562 1 98.5 68 PRO B C 1
ATOM 1601 O O . PRO B 1 68 ? 18.625 -8.516 -8.32 1 98.5 68 PRO B O 1
ATOM 1604 N N . ALA B 1 69 ? 17.375 -6.742 -8.891 1 98.69 69 ALA B N 1
ATOM 1605 C CA . ALA B 1 69 ? 16.109 -7.477 -8.867 1 98.69 69 ALA B CA 1
ATOM 1606 C C . ALA B 1 69 ? 16.156 -8.68 -9.805 1 98.69 69 ALA B C 1
ATOM 1608 O O . ALA B 1 69 ? 15.531 -9.711 -9.523 1 98.69 69 ALA B O 1
ATOM 1609 N N . LYS B 1 70 ? 16.859 -8.531 -10.898 1 98.56 70 LYS B N 1
ATOM 1610 C CA . LYS B 1 70 ? 16.938 -9.602 -11.898 1 98.56 70 LYS B CA 1
ATOM 1611 C C . LYS B 1 70 ? 17.625 -10.836 -11.32 1 98.56 70 LYS B C 1
ATOM 1613 O O . LYS B 1 70 ? 17.375 -11.961 -11.773 1 98.56 70 LYS B O 1
ATOM 1618 N N . SER B 1 71 ? 18.469 -10.656 -10.328 1 98.31 71 SER B N 1
ATOM 1619 C CA . SER B 1 71 ? 19.266 -11.75 -9.781 1 98.31 71 SER B CA 1
ATOM 1620 C C . SER B 1 71 ? 18.469 -12.531 -8.727 1 98.31 71 SER B C 1
ATOM 1622 O O . SER B 1 71 ? 18.938 -13.547 -8.219 1 98.31 71 SER B O 1
ATOM 1624 N N . ILE B 1 72 ? 17.297 -12.141 -8.367 1 98.44 72 ILE B N 1
ATOM 1625 C CA . ILE B 1 72 ? 16.469 -12.766 -7.344 1 98.44 72 ILE B CA 1
ATOM 1626 C C . ILE B 1 72 ? 15.281 -13.477 -8 1 98.44 72 ILE B C 1
ATOM 1628 O O . ILE B 1 72 ? 14.523 -12.859 -8.75 1 98.44 72 ILE B O 1
ATOM 1632 N N . ALA B 1 73 ? 15.125 -14.695 -7.68 1 98.38 73 ALA B N 1
ATOM 1633 C CA . ALA B 1 73 ? 14.039 -15.477 -8.258 1 98.38 73 ALA B CA 1
ATOM 1634 C C . ALA B 1 73 ? 12.703 -15.117 -7.613 1 98.38 73 ALA B C 1
ATOM 1636 O O . ALA B 1 73 ? 12.625 -14.922 -6.398 1 98.38 73 ALA B O 1
ATOM 1637 N N . ALA B 1 74 ? 11.656 -15.008 -8.438 1 98.31 74 ALA B N 1
ATOM 1638 C CA . ALA B 1 74 ? 10.32 -14.727 -7.93 1 98.31 74 ALA B CA 1
ATOM 1639 C C . ALA B 1 74 ? 9.906 -15.75 -6.871 1 98.31 74 ALA B C 1
ATOM 1641 O O . ALA B 1 74 ? 9.328 -15.383 -5.848 1 98.31 74 ALA B O 1
ATOM 1642 N N . LYS B 1 75 ? 10.234 -16.984 -7.082 1 96.88 75 LYS B N 1
ATOM 1643 C CA . LYS B 1 75 ? 9.859 -18.062 -6.172 1 96.88 75 LYS B CA 1
ATOM 1644 C C . LYS B 1 75 ? 10.469 -17.859 -4.789 1 96.88 75 LYS B C 1
ATOM 1646 O O . LYS B 1 75 ? 9.922 -18.328 -3.789 1 96.88 75 LYS B O 1
ATOM 1651 N N . ASP B 1 76 ? 11.578 -17.203 -4.684 1 97.06 76 ASP B N 1
ATOM 1652 C CA . ASP B 1 76 ? 12.297 -17.016 -3.424 1 97.06 76 ASP B CA 1
ATOM 1653 C C . ASP B 1 76 ? 11.672 -15.898 -2.6 1 97.06 76 ASP B C 1
ATOM 1655 O O . ASP B 1 76 ? 11.961 -15.758 -1.409 1 97.06 76 ASP B O 1
ATOM 1659 N N . ILE B 1 77 ? 10.82 -15.078 -3.217 1 97.62 77 ILE B N 1
ATOM 1660 C CA . ILE B 1 77 ? 10.312 -13.938 -2.469 1 97.62 77 ILE B CA 1
ATOM 1661 C C . ILE B 1 77 ? 8.797 -14.047 -2.316 1 97.62 77 ILE B C 1
ATOM 1663 O O . ILE B 1 77 ? 8.188 -13.289 -1.555 1 97.62 77 ILE B O 1
ATOM 1667 N N . MET B 1 78 ? 8.195 -14.945 -3.039 1 96.88 78 MET B N 1
ATOM 1668 C CA . MET B 1 78 ? 6.742 -15.047 -2.961 1 96.88 78 MET B CA 1
ATOM 1669 C C . MET B 1 78 ? 6.312 -15.688 -1.647 1 96.88 78 MET B C 1
ATOM 1671 O O . MET B 1 78 ? 7.039 -16.516 -1.086 1 96.88 78 MET B O 1
ATOM 1675 N N . SER B 1 79 ? 5.23 -15.242 -1.127 1 96.19 79 SER B N 1
ATOM 1676 C CA . SER B 1 79 ? 4.586 -15.961 -0.032 1 96.19 79 SER B CA 1
ATOM 1677 C C . SER B 1 79 ? 3.883 -17.219 -0.534 1 96.19 79 SER B C 1
ATOM 1679 O O . SER B 1 79 ? 3.039 -17.141 -1.431 1 96.19 79 SER B O 1
ATOM 1681 N N . SER B 1 80 ? 4.18 -18.281 -0.023 1 95.75 80 SER B N 1
ATOM 1682 C CA . SER B 1 80 ? 3.643 -19.578 -0.399 1 95.75 80 SER B CA 1
ATOM 1683 C C . SER B 1 80 ? 3.641 -20.547 0.785 1 95.75 80 SER B C 1
ATOM 1685 O O . SER B 1 80 ? 4.574 -20.547 1.591 1 95.75 80 SER B O 1
ATOM 1687 N N . PRO B 1 81 ? 2.492 -21.406 0.995 1 94.81 81 PRO B N 1
ATOM 1688 C CA . PRO B 1 81 ? 1.257 -21.438 0.208 1 94.81 81 PRO B CA 1
ATOM 1689 C C . PRO B 1 81 ? 0.414 -20.172 0.397 1 94.81 81 PRO B C 1
ATOM 1691 O O . PRO B 1 81 ? 0.515 -19.516 1.432 1 94.81 81 PRO B O 1
ATOM 1694 N N . VAL B 1 82 ? -0.274 -19.828 -0.657 1 95.56 82 VAL B N 1
ATOM 1695 C CA . VAL B 1 82 ? -1.09 -18.625 -0.586 1 95.56 82 VAL B CA 1
ATOM 1696 C C . VAL B 1 82 ? -2.375 -18.906 0.188 1 95.56 82 VAL B C 1
ATOM 1698 O O . VAL B 1 82 ? -2.939 -20 0.08 1 95.56 82 VAL B O 1
ATOM 1701 N N . ILE B 1 83 ? -2.812 -18.031 0.946 1 96.5 83 ILE B N 1
ATOM 1702 C CA . ILE B 1 83 ? -4.082 -18.141 1.655 1 96.5 83 ILE B CA 1
ATOM 1703 C C . ILE B 1 83 ? -5.207 -17.594 0.781 1 96.5 83 ILE B C 1
ATOM 1705 O O . ILE B 1 83 ? -5.105 -16.484 0.246 1 96.5 83 ILE B O 1
ATOM 1709 N N . THR B 1 84 ? -6.207 -18.406 0.665 1 96.62 84 THR B N 1
ATOM 1710 C CA . THR B 1 84 ? -7.273 -18.031 -0.259 1 96.62 84 THR B CA 1
ATOM 1711 C C . THR B 1 84 ? -8.617 -18 0.456 1 96.62 84 THR B C 1
ATOM 1713 O O . THR B 1 84 ? -8.758 -18.516 1.562 1 96.62 84 THR B O 1
ATOM 1716 N N . VAL B 1 85 ? -9.578 -17.328 -0.115 1 96.88 85 VAL B N 1
ATOM 1717 C CA . VAL B 1 85 ? -10.992 -17.391 0.226 1 96.88 85 VAL B CA 1
ATOM 1718 C C . VAL B 1 85 ? -11.82 -17.578 -1.041 1 96.88 85 VAL B C 1
ATOM 1720 O O . VAL B 1 85 ? -11.344 -17.328 -2.148 1 96.88 85 VAL B O 1
ATOM 1723 N N . LYS B 1 86 ? -13.031 -18.047 -0.829 1 97.12 86 LYS B N 1
ATOM 1724 C CA . LYS B 1 86 ? -13.906 -18.234 -1.981 1 97.12 86 LYS B CA 1
ATOM 1725 C C . LYS B 1 86 ? -14.625 -16.938 -2.344 1 97.12 86 LYS B C 1
ATOM 1727 O O . LYS B 1 86 ? -14.922 -16.125 -1.469 1 97.12 86 LYS B O 1
ATOM 1732 N N . ALA B 1 87 ? -14.883 -16.797 -3.66 1 94.88 87 ALA B N 1
ATOM 1733 C CA . ALA B 1 87 ? -15.555 -15.609 -4.164 1 94.88 87 ALA B CA 1
ATOM 1734 C C . ALA B 1 87 ? -16.906 -15.414 -3.494 1 94.88 87 ALA B C 1
ATOM 1736 O O . ALA B 1 87 ? -17.344 -14.281 -3.291 1 94.88 87 ALA B O 1
ATOM 1737 N N . PHE B 1 88 ? -17.547 -16.484 -3.076 1 95.62 88 PHE B N 1
ATOM 1738 C CA . PHE B 1 88 ? -18.906 -16.406 -2.545 1 95.62 88 PHE B CA 1
ATOM 1739 C C . PHE B 1 88 ? -18.891 -16.281 -1.026 1 95.62 88 PHE B C 1
ATOM 1741 O O . PHE B 1 88 ? -19.938 -16.141 -0.398 1 95.62 88 PHE B O 1
ATOM 1748 N N . ASP B 1 89 ? -17.672 -16.422 -0.45 1 95.81 89 ASP B N 1
ATOM 1749 C CA . ASP B 1 89 ? -17.578 -16.234 0.995 1 95.81 89 ASP B CA 1
ATOM 1750 C C . ASP B 1 89 ? -18.031 -14.828 1.396 1 95.81 89 ASP B C 1
ATOM 1752 O O . ASP B 1 89 ? -18.031 -13.906 0.574 1 95.81 89 ASP B O 1
ATOM 1756 N N . SER B 1 90 ? -18.484 -14.641 2.617 1 94.62 90 SER B N 1
ATOM 1757 C CA . SER B 1 90 ? -18.859 -13.328 3.133 1 94.62 90 SER B CA 1
ATOM 1758 C C . SER B 1 90 ? -17.625 -12.484 3.455 1 94.62 90 SER B C 1
ATOM 1760 O O . SER B 1 90 ? -16.547 -13.023 3.691 1 94.62 90 SER B O 1
ATOM 1762 N N . ILE B 1 91 ? -17.781 -11.219 3.5 1 93.5 91 ILE B N 1
ATOM 1763 C CA . ILE B 1 91 ? -16.703 -10.305 3.871 1 93.5 91 ILE B CA 1
ATOM 1764 C C . ILE B 1 91 ? -16.25 -10.594 5.305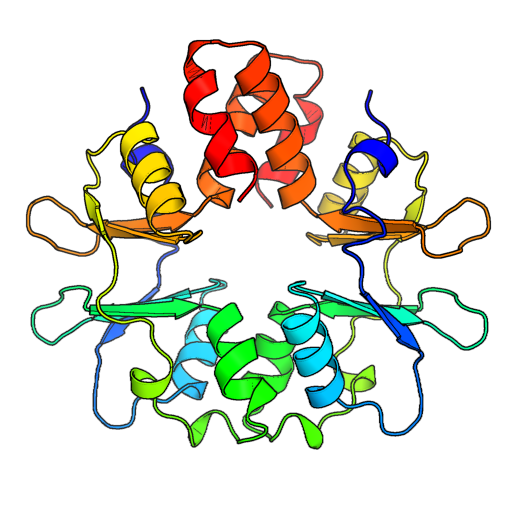 1 93.5 91 ILE B C 1
ATOM 1766 O O . ILE B 1 91 ? -15.07 -10.477 5.625 1 93.5 91 ILE B O 1
ATOM 1770 N N . GLU B 1 92 ? -17.219 -10.961 6.137 1 92.44 92 GLU B N 1
ATOM 1771 C CA . GLU B 1 92 ? -16.891 -11.305 7.52 1 92.44 92 GLU B CA 1
ATOM 1772 C C . GLU B 1 92 ? -15.945 -12.5 7.586 1 92.44 92 GLU B C 1
ATOM 1774 O O . GLU B 1 92 ? -15.008 -12.508 8.391 1 92.44 92 GLU B O 1
ATOM 1779 N N . THR B 1 93 ? -16.234 -13.445 6.766 1 94.44 93 THR B N 1
ATOM 1780 C CA . THR B 1 93 ? -15.359 -14.609 6.691 1 94.44 93 THR B CA 1
ATOM 1781 C C . THR B 1 93 ? -13.953 -14.203 6.25 1 94.44 93 THR B C 1
ATOM 1783 O O . THR B 1 93 ? -12.961 -14.602 6.863 1 94.44 93 THR B O 1
ATOM 1786 N N . ALA B 1 94 ? -13.906 -13.406 5.207 1 95.5 94 ALA B N 1
ATOM 1787 C CA . ALA B 1 94 ? -12.625 -12.93 4.707 1 95.5 94 ALA B CA 1
ATOM 1788 C C . ALA B 1 94 ? -11.875 -12.148 5.781 1 95.5 94 ALA B C 1
ATOM 1790 O O . ALA B 1 94 ? -10.68 -12.367 5.992 1 95.5 94 ALA B O 1
ATOM 1791 N N . ALA B 1 95 ? -12.555 -11.281 6.453 1 93.81 95 ALA B N 1
ATOM 1792 C CA . ALA B 1 95 ? -11.961 -10.469 7.512 1 93.81 95 ALA B CA 1
ATOM 1793 C C . ALA B 1 95 ? -11.414 -11.352 8.633 1 93.81 95 ALA B C 1
ATOM 1795 O O . ALA B 1 95 ? -10.328 -11.086 9.156 1 93.81 95 ALA B O 1
ATOM 1796 N N . ALA B 1 96 ? -12.133 -12.375 9 1 94 96 ALA B N 1
ATOM 1797 C CA . ALA B 1 96 ? -11.695 -13.305 10.039 1 94 96 ALA B CA 1
ATOM 1798 C C . ALA B 1 96 ? -10.414 -14.023 9.625 1 94 96 ALA B C 1
ATOM 1800 O O . ALA B 1 96 ? -9.5 -14.195 10.438 1 94 96 ALA B O 1
ATOM 1801 N N . VAL B 1 97 ? -10.328 -14.398 8.406 1 95.38 97 VAL B N 1
ATOM 1802 C CA . VAL B 1 97 ? -9.141 -15.078 7.887 1 95.38 97 VAL B CA 1
ATOM 1803 C C . VAL B 1 97 ? -7.945 -14.133 7.938 1 95.38 97 VAL B C 1
ATOM 1805 O O . VAL B 1 97 ? -6.855 -14.531 8.359 1 95.38 97 VAL B O 1
ATOM 1808 N N . MET B 1 98 ? -8.156 -12.891 7.531 1 95.06 98 MET B N 1
ATOM 1809 C CA . MET B 1 98 ? -7.078 -11.906 7.559 1 95.06 98 MET B CA 1
ATOM 1810 C C . MET B 1 98 ? -6.586 -11.68 8.984 1 95.06 98 MET B C 1
ATOM 1812 O O . MET B 1 98 ? -5.383 -11.648 9.234 1 95.06 98 MET B O 1
ATOM 1816 N N . THR B 1 99 ? -7.484 -11.516 9.867 1 92.5 99 THR B N 1
ATOM 1817 C CA . THR B 1 99 ? -7.145 -11.266 11.266 1 92.5 99 THR B CA 1
ATOM 1818 C C . THR B 1 99 ? -6.414 -12.461 11.867 1 92.5 99 THR B C 1
ATOM 1820 O O . THR B 1 99 ? -5.387 -12.297 12.531 1 92.5 99 THR B O 1
ATOM 1823 N N . LYS B 1 100 ? -6.906 -13.617 11.648 1 93.5 100 LYS B N 1
ATOM 1824 C CA . LYS B 1 100 ? -6.332 -14.844 12.188 1 93.5 100 LYS B CA 1
ATOM 1825 C C . LYS B 1 100 ? -4.902 -15.047 11.695 1 93.5 100 LYS B C 1
ATOM 1827 O O . LYS B 1 100 ? -4.027 -15.445 12.461 1 93.5 100 LYS B O 1
ATOM 1832 N N . ASN B 1 101 ? -4.699 -14.75 10.453 1 93.38 101 ASN B N 1
ATOM 1833 C CA . ASN B 1 101 ? -3.4 -15.023 9.844 1 93.38 101 ASN B CA 1
ATOM 1834 C C . ASN B 1 101 ? -2.516 -13.781 9.836 1 93.38 101 ASN B C 1
ATOM 1836 O O . ASN B 1 101 ? -1.376 -13.828 9.367 1 93.38 101 ASN B O 1
ATOM 1840 N N . LYS B 1 102 ? -3.078 -12.609 10.234 1 90.38 102 LYS B N 1
ATOM 1841 C CA . LYS B 1 102 ? -2.359 -11.344 10.297 1 90.38 102 LYS B CA 1
ATOM 1842 C C . LYS B 1 102 ? -1.846 -10.93 8.914 1 90.38 102 LYS B C 1
ATOM 1844 O O . LYS B 1 102 ? -0.678 -10.57 8.766 1 90.38 102 LYS B O 1
ATOM 1849 N N . ILE B 1 103 ? -2.717 -11.102 7.914 1 91.75 103 ILE B N 1
ATOM 1850 C CA . ILE B 1 103 ? -2.387 -10.695 6.551 1 91.75 103 ILE B CA 1
ATOM 1851 C C . ILE B 1 103 ? -3.395 -9.656 6.062 1 91.75 103 ILE B C 1
ATOM 1853 O O . ILE B 1 103 ? -4.539 -9.633 6.52 1 91.75 103 ILE B O 1
ATOM 1857 N N . LYS B 1 104 ? -2.969 -8.844 5.043 1 92.12 104 LYS B N 1
ATOM 1858 C CA . LYS B 1 104 ? -3.807 -7.727 4.617 1 92.12 104 LYS B CA 1
ATOM 1859 C C . LYS B 1 104 ? -4.367 -7.961 3.217 1 92.12 104 LYS B C 1
ATOM 1861 O O . LYS B 1 104 ? -5.109 -7.129 2.691 1 92.12 104 LYS B O 1
ATOM 1866 N N . ARG B 1 105 ? -3.982 -9.117 2.646 1 93.69 105 ARG B N 1
ATOM 1867 C CA . ARG B 1 105 ? -4.465 -9.453 1.311 1 93.69 105 ARG B CA 1
ATOM 1868 C C . ARG B 1 105 ? -4.789 -10.945 1.211 1 93.69 105 ARG B C 1
ATOM 1870 O O . ARG B 1 105 ? -4.066 -11.781 1.756 1 93.69 105 ARG B O 1
ATOM 1877 N N . LEU B 1 106 ? -5.863 -11.18 0.531 1 95.88 106 LEU B N 1
ATOM 1878 C CA . LEU B 1 106 ? -6.297 -12.547 0.255 1 95.88 106 LEU B CA 1
ATOM 1879 C C . LEU B 1 106 ? -6.457 -12.773 -1.245 1 95.88 106 LEU B C 1
ATOM 1881 O O . LEU B 1 106 ? -6.988 -11.914 -1.953 1 95.88 106 LEU B O 1
ATOM 1885 N N . VAL B 1 107 ? -5.91 -13.867 -1.656 1 96.62 107 VAL B N 1
ATOM 1886 C CA . VAL B 1 107 ? -6.246 -14.305 -3.006 1 96.62 107 VAL B CA 1
ATOM 1887 C C . VAL B 1 107 ? -7.641 -14.93 -3.014 1 96.62 107 VAL B C 1
ATOM 1889 O O . VAL B 1 107 ? -7.984 -15.711 -2.127 1 96.62 107 VAL B O 1
ATOM 1892 N N . VAL B 1 108 ? -8.445 -14.531 -3.969 1 96.56 108 VAL B N 1
ATOM 1893 C CA . VAL B 1 108 ? -9.82 -15.016 -4.082 1 96.56 108 VAL B CA 1
ATOM 1894 C C . VAL B 1 108 ? -9.922 -16.031 -5.215 1 96.56 108 VAL B C 1
ATOM 1896 O O . VAL B 1 108 ? -9.43 -15.797 -6.32 1 96.56 108 VAL B O 1
ATOM 1899 N N . VAL B 1 109 ? -10.562 -17.141 -4.898 1 95.88 109 VAL B N 1
ATOM 1900 C CA . VAL B 1 109 ? -10.703 -18.172 -5.914 1 95.88 109 VAL B CA 1
ATOM 1901 C C . VAL B 1 109 ? -12.18 -18.547 -6.062 1 95.88 109 VAL B C 1
ATOM 1903 O O . VAL B 1 109 ? -12.992 -18.281 -5.176 1 95.88 109 VAL B O 1
ATOM 1906 N N . GLU B 1 110 ? -12.484 -19.094 -7.219 1 94.25 110 GLU B N 1
ATOM 1907 C CA . GLU B 1 110 ? -13.812 -19.641 -7.484 1 94.25 110 GLU B CA 1
ATOM 1908 C C . GLU B 1 110 ? -13.992 -21.016 -6.844 1 94.25 110 GLU B C 1
ATOM 1910 O O . GLU B 1 110 ? -13.078 -21.531 -6.199 1 94.25 110 GLU B O 1
ATOM 1915 N N . GLN B 1 111 ? -15.188 -21.578 -7.031 1 94.94 111 GLN B N 1
ATOM 1916 C CA . GLN B 1 111 ? -15.492 -22.891 -6.5 1 94.94 111 GLN B CA 1
ATOM 1917 C C . GLN B 1 111 ? -14.539 -23.953 -7.062 1 94.94 111 GLN B C 1
ATOM 1919 O O . GLN B 1 111 ? -14.148 -24.875 -6.359 1 94.94 111 GLN B O 1
ATOM 1924 N N . ASP B 1 112 ? -14.086 -23.781 -8.258 1 93.88 112 ASP B N 1
ATOM 1925 C CA . ASP B 1 112 ? -13.211 -24.75 -8.906 1 93.88 112 ASP B CA 1
ATOM 1926 C C . ASP B 1 112 ? -11.742 -24.406 -8.656 1 93.88 112 ASP B C 1
ATOM 1928 O O . ASP B 1 112 ? -10.852 -24.953 -9.328 1 93.88 112 ASP B O 1
ATOM 1932 N N . ASP B 1 113 ? -11.461 -23.422 -7.879 1 93.25 113 ASP B N 1
ATOM 1933 C CA . ASP B 1 113 ? -10.148 -23.016 -7.395 1 93.25 113 ASP B CA 1
ATOM 1934 C C . ASP B 1 113 ? -9.398 -22.203 -8.445 1 93.25 113 ASP B C 1
ATOM 1936 O O . ASP B 1 113 ? -8.195 -21.953 -8.312 1 93.25 113 ASP B O 1
ATOM 1940 N N . SER B 1 114 ? -10.141 -21.812 -9.445 1 92.31 114 SER B N 1
ATOM 1941 C CA . SER B 1 114 ? -9.555 -20.875 -10.391 1 92.31 114 SER B CA 1
ATOM 1942 C C . SER B 1 114 ? -9.477 -19.469 -9.797 1 92.31 114 SER B C 1
ATOM 1944 O O . SER B 1 114 ? -10.266 -19.125 -8.914 1 92.31 114 SER B O 1
ATOM 1946 N N . LEU B 1 115 ? -8.508 -18.719 -10.25 1 93.62 115 LEU B N 1
ATOM 1947 C CA . LEU B 1 115 ? -8.281 -17.375 -9.719 1 93.62 115 LEU B CA 1
ATOM 1948 C C . LEU B 1 115 ? -9.453 -16.453 -10.039 1 93.62 115 LEU B C 1
ATOM 1950 O O . LEU B 1 115 ? -9.867 -16.359 -11.195 1 93.62 115 LEU B O 1
ATOM 1954 N N . ALA B 1 116 ? -10.008 -15.805 -9 1 93.19 116 ALA B N 1
ATOM 1955 C CA . ALA B 1 116 ? -11.109 -14.867 -9.172 1 93.19 116 ALA B CA 1
ATOM 1956 C C . ALA B 1 116 ? -10.656 -13.43 -8.969 1 93.19 116 ALA B C 1
ATOM 1958 O O . ALA B 1 116 ? -11.195 -12.5 -9.578 1 93.19 116 ALA B O 1
ATOM 1959 N N . GLY B 1 117 ? -9.688 -13.25 -8.047 1 93.62 117 GLY B N 1
ATOM 1960 C CA . GLY B 1 117 ? -9.227 -11.898 -7.762 1 93.62 117 GLY B CA 1
ATOM 1961 C C . GLY B 1 117 ? -8.359 -11.812 -6.52 1 93.62 117 GLY B C 1
ATOM 1962 O O . GLY B 1 117 ? -7.719 -12.797 -6.137 1 93.62 117 GLY B O 1
ATOM 1963 N N . VAL B 1 118 ? -8.195 -10.602 -6.012 1 95.31 118 VAL B N 1
ATOM 1964 C CA . VAL B 1 118 ? -7.496 -10.32 -4.766 1 95.31 118 VAL B CA 1
ATOM 1965 C C . VAL B 1 118 ? -8.312 -9.352 -3.916 1 95.31 118 VAL B C 1
ATOM 1967 O O . VAL B 1 118 ? -8.922 -8.414 -4.441 1 95.31 118 VAL B O 1
ATOM 1970 N N . LEU B 1 119 ? -8.398 -9.609 -2.656 1 95 119 LEU B N 1
ATOM 1971 C CA . LEU B 1 119 ? -9.102 -8.758 -1.703 1 95 119 LEU B CA 1
ATOM 1972 C C . LEU B 1 119 ? -8.141 -8.227 -0.641 1 95 119 LEU B C 1
ATOM 1974 O O . LEU B 1 119 ? -7.43 -9.008 0 1 95 119 LEU B O 1
ATOM 1978 N N . SER B 1 120 ? -8.133 -6.941 -0.441 1 93.94 120 SER B N 1
ATOM 1979 C CA . SER B 1 120 ? -7.301 -6.348 0.596 1 93.94 120 SER B CA 1
ATOM 1980 C C . SER B 1 120 ? -8.148 -5.695 1.684 1 93.94 120 SER B C 1
ATOM 1982 O O . SER B 1 120 ? -9.328 -5.43 1.479 1 93.94 120 SER B O 1
ATOM 1984 N N . VAL B 1 121 ? -7.516 -5.465 2.771 1 93.19 121 VAL B N 1
ATOM 1985 C CA . VAL B 1 121 ? -8.164 -4.719 3.848 1 93.19 121 VAL B CA 1
ATOM 1986 C C . VAL B 1 121 ? -8.594 -3.346 3.34 1 93.19 121 VAL B C 1
ATOM 1988 O O . VAL B 1 121 ? -9.648 -2.838 3.727 1 93.19 121 VAL B O 1
ATOM 1991 N N . THR B 1 122 ? -7.785 -2.795 2.498 1 91.56 122 THR B N 1
ATOM 1992 C CA . THR B 1 122 ? -8.102 -1.495 1.92 1 91.56 122 THR B CA 1
ATOM 1993 C C . THR B 1 122 ? -9.383 -1.57 1.089 1 91.56 122 THR B C 1
ATOM 1995 O O . THR B 1 122 ? -10.195 -0.648 1.111 1 91.56 122 THR B O 1
ATOM 1998 N N . ASP B 1 123 ? -9.562 -2.604 0.332 1 91.81 123 ASP B N 1
ATOM 1999 C CA . ASP B 1 123 ? -10.797 -2.803 -0.417 1 91.81 123 ASP B CA 1
ATOM 2000 C C . ASP B 1 123 ? -12.008 -2.773 0.509 1 91.81 123 ASP B C 1
ATOM 2002 O O . ASP B 1 123 ? -13.023 -2.146 0.195 1 91.81 123 ASP B O 1
ATOM 2006 N N . ILE B 1 124 ? -11.875 -3.475 1.603 1 92.62 124 ILE B N 1
ATOM 2007 C CA . ILE B 1 124 ? -12.969 -3.564 2.57 1 92.62 124 ILE B CA 1
ATOM 2008 C C . ILE B 1 124 ? -13.242 -2.186 3.166 1 92.62 124 ILE B C 1
ATOM 2010 O O . ILE B 1 124 ? -14.391 -1.74 3.213 1 92.62 124 ILE B O 1
ATOM 2014 N N . ALA B 1 125 ? -12.203 -1.564 3.588 1 92.56 125 ALA B N 1
ATOM 2015 C CA . ALA B 1 125 ? -12.336 -0.233 4.172 1 92.56 125 ALA B CA 1
ATOM 2016 C C . ALA B 1 125 ? -13 0.732 3.195 1 92.56 125 ALA B C 1
ATOM 2018 O O . ALA B 1 125 ? -13.883 1.502 3.578 1 92.56 125 ALA B O 1
ATOM 2019 N N . ARG B 1 126 ? -12.578 0.686 1.987 1 92.25 126 ARG B N 1
ATOM 2020 C CA . ARG B 1 126 ? -13.125 1.574 0.967 1 92.25 126 ARG B CA 1
ATOM 2021 C C . ARG B 1 126 ? -14.609 1.304 0.743 1 92.25 126 ARG B C 1
ATOM 2023 O O . ARG B 1 126 ? -15.398 2.238 0.591 1 92.25 126 ARG B O 1
ATOM 2030 N N . LYS B 1 127 ? -14.938 0.103 0.664 1 90.62 127 LYS B N 1
ATOM 2031 C CA . LYS B 1 127 ? -16.344 -0.244 0.476 1 90.62 127 LYS B CA 1
ATOM 2032 C C . LYS B 1 127 ? -17.203 0.299 1.615 1 90.62 127 LYS B C 1
ATOM 2034 O O . LYS B 1 127 ? -18.25 0.887 1.379 1 90.62 127 LYS B O 1
ATOM 2039 N N . LEU B 1 128 ? -16.781 0.052 2.814 1 90.88 128 LEU B N 1
ATOM 2040 C CA . LEU B 1 128 ? -17.516 0.551 3.979 1 90.88 128 LEU B CA 1
ATOM 2041 C C . LEU B 1 128 ? -17.594 2.072 3.953 1 90.88 128 LEU B C 1
ATOM 2043 O O . LEU B 1 128 ? -18.641 2.645 4.262 1 90.88 128 LEU B O 1
ATOM 2047 N N . ALA B 1 129 ? -16.516 2.672 3.584 1 92.25 129 ALA B N 1
ATOM 2048 C CA . ALA B 1 129 ? -16.469 4.129 3.49 1 92.25 129 ALA B CA 1
ATOM 2049 C C . ALA B 1 129 ? -17.484 4.641 2.467 1 92.25 129 ALA B C 1
ATOM 2051 O O . ALA B 1 129 ? -18.156 5.648 2.699 1 92.25 129 ALA B O 1
ATOM 2052 N N . LYS B 1 130 ? -17.531 3.988 1.382 1 91.25 130 LYS B N 1
ATOM 2053 C CA . LYS B 1 130 ? -18.469 4.395 0.333 1 91.25 130 LYS B CA 1
ATOM 2054 C C . LYS B 1 130 ? -19.906 4.246 0.793 1 91.25 130 LYS B C 1
ATOM 2056 O O . LYS B 1 130 ? -20.766 5.078 0.47 1 91.25 130 LYS B O 1
ATOM 2061 N N . ILE B 1 131 ? -20.203 3.209 1.482 1 89.75 131 ILE B N 1
ATOM 2062 C CA . ILE B 1 131 ? -21.547 3.018 2.037 1 89.75 131 ILE B CA 1
ATOM 2063 C C . ILE B 1 131 ? -21.891 4.191 2.945 1 89.75 131 ILE B C 1
ATOM 2065 O O . ILE B 1 131 ? -23 4.746 2.855 1 89.75 131 ILE B O 1
ATOM 2069 N N . LEU B 1 132 ? -20.969 4.508 3.814 1 89.56 132 LEU B N 1
ATOM 2070 C CA . LEU B 1 132 ? -21.172 5.637 4.711 1 89.56 132 LEU B CA 1
ATOM 2071 C C . LEU B 1 132 ? -21.422 6.918 3.924 1 89.56 132 LEU B C 1
ATOM 2073 O O . LEU B 1 132 ? -22.344 7.676 4.242 1 89.56 132 LEU B O 1
ATOM 2077 N N . ALA B 1 133 ? -20.594 7.137 2.928 1 89.62 133 ALA B N 1
ATOM 2078 C CA . ALA B 1 133 ? -20.703 8.352 2.123 1 89.62 133 ALA B CA 1
ATOM 2079 C C . ALA B 1 133 ? -22.047 8.422 1.415 1 89.62 133 ALA B C 1
ATOM 2081 O O . ALA B 1 133 ? -22.609 9.508 1.224 1 89.62 133 ALA B O 1
ATOM 2082 N N . ASP B 1 134 ? -22.531 7.328 1.023 1 88.44 134 ASP B N 1
ATOM 2083 C CA . ASP B 1 134 ? -23.828 7.277 0.355 1 88.44 134 ASP B CA 1
ATOM 2084 C C . ASP B 1 134 ? -24.953 7.535 1.341 1 88.44 134 ASP B C 1
ATOM 2086 O O . ASP B 1 134 ? -25.969 8.156 0.989 1 88.44 134 ASP B O 1
ATOM 2090 N N . ASP B 1 135 ? -24.766 7.078 2.516 1 86.25 135 ASP B N 1
ATOM 2091 C CA . ASP B 1 135 ? -25.828 7.152 3.506 1 86.25 135 ASP B CA 1
ATOM 2092 C C . ASP B 1 135 ? -25.859 8.523 4.18 1 86.25 135 ASP B C 1
ATOM 2094 O O . ASP B 1 135 ? -26.922 8.992 4.586 1 86.25 135 ASP B O 1
ATOM 2098 N N . TYR B 1 136 ? -24.625 9.047 4.328 1 81.88 136 TYR B N 1
ATOM 2099 C CA . TYR B 1 136 ? -24.547 10.328 5.016 1 81.88 136 TYR B CA 1
ATOM 2100 C C . TYR B 1 136 ? -24.078 11.43 4.066 1 81.88 136 TYR B C 1
ATOM 2102 O O . TYR B 1 136 ? -22.922 11.43 3.633 1 81.88 136 TYR B O 1
ATOM 2110 N N . ASN B 1 137 ? -24.906 12.352 3.812 1 80.75 137 ASN B N 1
ATOM 2111 C CA . ASN B 1 137 ? -24.609 13.453 2.906 1 80.75 137 ASN B CA 1
ATOM 2112 C C . ASN B 1 137 ? -23.344 14.203 3.338 1 80.75 137 ASN B C 1
ATOM 2114 O O . ASN B 1 137 ? -22.609 14.719 2.498 1 80.75 137 ASN B O 1
ATOM 2118 N N . ARG B 1 138 ? -23.109 14.125 4.629 1 83.44 138 ARG B N 1
ATOM 2119 C CA . ARG B 1 138 ? -21.953 14.805 5.215 1 83.44 138 ARG B CA 1
ATOM 2120 C C . ARG B 1 138 ? -20.656 14.305 4.613 1 83.44 138 ARG B C 1
ATOM 2122 O O . ARG B 1 138 ? -19.672 15.047 4.512 1 83.44 138 ARG B O 1
ATOM 2129 N N . TYR B 1 139 ? -20.656 13.094 4.133 1 86.62 139 TYR B N 1
ATOM 2130 C CA . TYR B 1 139 ? -19.422 12.492 3.662 1 86.62 139 TYR B CA 1
ATOM 2131 C C . TYR B 1 139 ? -19.453 12.289 2.152 1 86.62 139 TYR B C 1
ATOM 2133 O O . TYR B 1 139 ? -18.516 11.727 1.575 1 86.62 139 TYR B O 1
ATOM 2141 N N . GLY B 1 140 ? -20.453 12.797 1.58 1 85.06 140 GLY B N 1
ATOM 2142 C CA . GLY B 1 140 ? -20.625 12.617 0.146 1 85.06 140 GLY B CA 1
ATOM 2143 C C . GLY B 1 140 ? -19.5 13.219 -0.666 1 85.06 140 GLY B C 1
ATOM 2144 O O . GLY B 1 140 ? -19.125 12.688 -1.72 1 85.06 140 GLY B O 1
ATOM 2145 N N . HIS B 1 141 ? -18.938 14.289 -0.19 1 84.5 141 HIS B N 1
ATOM 2146 C CA . HIS B 1 141 ? -17.875 15.008 -0.894 1 84.5 141 HIS B CA 1
ATOM 2147 C C . HIS B 1 141 ? -16.578 14.195 -0.901 1 84.5 141 HIS B C 1
ATOM 2149 O O . HIS B 1 141 ? -15.664 14.492 -1.673 1 84.5 141 HIS B O 1
ATOM 2155 N N . LEU B 1 142 ? -16.547 13.156 -0.092 1 88.12 142 LEU B N 1
ATOM 2156 C CA . LEU B 1 142 ? -15.312 12.375 0.043 1 88.12 142 LEU B CA 1
ATOM 2157 C C . LEU B 1 142 ? -15.336 11.164 -0.885 1 88.12 142 LEU B C 1
ATOM 2159 O O . LEU B 1 142 ? -14.352 10.43 -0.984 1 88.12 142 LEU B O 1
ATOM 2163 N N . LYS B 1 143 ? -16.344 10.977 -1.621 1 86.25 143 LYS B N 1
ATOM 2164 C CA . LYS B 1 143 ? -16.484 9.812 -2.486 1 86.25 143 LYS B CA 1
ATOM 2165 C C . LYS B 1 143 ? -15.414 9.812 -3.58 1 86.25 143 LYS B C 1
ATOM 2167 O O . LYS B 1 143 ? -14.875 8.758 -3.926 1 86.25 143 LYS B O 1
ATOM 2172 N N . ALA B 1 144 ? -15.164 10.992 -4.039 1 84.31 144 ALA B N 1
ATOM 2173 C CA . ALA B 1 144 ? -14.211 11.117 -5.141 1 84.31 144 ALA B CA 1
ATOM 2174 C C . ALA B 1 144 ? -12.844 10.57 -4.742 1 84.31 144 ALA B C 1
ATOM 2176 O O . ALA B 1 144 ? -12.18 9.898 -5.539 1 84.31 144 ALA B O 1
ATOM 2177 N N . ILE B 1 145 ? -12.438 10.773 -3.512 1 87.19 145 ILE B N 1
ATOM 2178 C CA . ILE B 1 145 ? -11.094 10.391 -3.084 1 87.19 145 ILE B CA 1
ATOM 2179 C C . ILE B 1 145 ? -11.031 8.883 -2.867 1 87.19 145 ILE B C 1
ATOM 2181 O O . ILE B 1 145 ? -9.969 8.273 -2.998 1 87.19 145 ILE B O 1
ATOM 2185 N N . LEU B 1 146 ? -12.164 8.289 -2.615 1 87.88 146 LEU B N 1
ATOM 2186 C CA . LEU B 1 146 ? -12.211 6.855 -2.336 1 87.88 146 LEU B CA 1
ATOM 2187 C C . LEU B 1 146 ? -12.023 6.043 -3.613 1 87.88 146 LEU B C 1
ATOM 2189 O O . LEU B 1 146 ? -11.758 4.84 -3.557 1 87.88 146 LEU B O 1
ATOM 2193 N N . ASP B 1 147 ? -12.109 6.773 -4.762 1 82.5 147 ASP B N 1
ATOM 2194 C CA . ASP B 1 147 ? -11.938 6.102 -6.047 1 82.5 147 ASP B CA 1
ATOM 2195 C C . ASP B 1 147 ? -10.516 6.273 -6.574 1 82.5 147 ASP B C 1
ATOM 2197 O O . ASP B 1 147 ? -10.211 5.855 -7.695 1 82.5 147 ASP B O 1
ATOM 2201 N N . LEU B 1 148 ? -9.742 6.953 -5.723 1 76.94 148 LEU B N 1
ATOM 2202 C CA . LEU B 1 148 ? -8.359 7.141 -6.133 1 76.94 148 LEU B CA 1
ATOM 2203 C C . LEU B 1 148 ? -7.574 5.84 -5.992 1 76.94 148 LEU B C 1
ATOM 2205 O O . LEU B 1 148 ? -7.793 5.074 -5.055 1 76.94 148 LEU B O 1
#

Nearest PDB structures (foldseek):
  1pvm-assembly1_A  TM=8.764E-01  e=1.370E-10  Thermoplasma acidophilum DSM 1728
  3fhm-assembly1_D  TM=8.280E-01  e=2.154E-09  Agrobacterium fabrum str. C58
  3fhm-assembly2_C  TM=8.251E-01  e=3.945E-09  Agrobacterium fabrum str. C58
  3fhm-assembly2_B  TM=8.298E-01  e=5.520E-09  Agrobacterium fabrum str. C58
  6e4u-assembly1_C  TM=7.605E-01  e=1.276E-06  Rattus norvegicus

pLDDT: mean 92.74, std 6.75, range [61.5, 98.75]

Sequence (296 aa):
MSAVSEIMSSPKKIVAASIKPGLSALDMAKLMIKNKVGSVVLMDGDERPVGIITERDILRKVAASNKPAKSIAAKDIMSSPVITVKAFDSIETAAAVMTKNKIKRLVVVEQDDSLAGVLSVTDIARKLAKILADDYNRYGHLKAILDLMSAVSEIMSSPKKIVAASIKPGLSALDMAKLMIKNKVGSVVLMDGDERPVGIITERDILRKVAASNKPAKSIAAKDIMSSPVITVKAFDSIETAAAVMTKNKIKRLVVVEQDDSLAGVLSVTDIARKLAKILADDYNRYGHLKAILDL

Secondary structure (DSSP, 8-state):
--BGGGTSPPGGG--EEE--TT-BHHHHHHHHHHHT-SEEEEE-TTS-EEEEEEHHHIIIIIGGGTS-GGGSBHHHHSBSSPPEEETTSBHHHHHHHHHHHT-SEEEEE-TTS-EEEEEEHHHHHHHHHHHHHHH-GGGGGGHHHHT-/--BGGGTSPPGGG--EEE--TT-BHHHHHHHHHHHT-SEEEEE-TTS-EEEEEEHHHIIIIIGGGTS-GGGSBHHHHSBSSPPEEETTSBHHHHHHHHHHHT-SEEEEE-TTS-EEEEEEHHHHHHHHHHHHHHH-GGGGGGHHHHT-

Solvent-accessible surface area (backbone atoms only — not comparable to full-atom values): 15509 Å² total; per-residue (Å²): 132,60,37,34,63,78,51,30,45,49,59,88,64,47,47,73,43,69,70,53,93,84,47,16,39,26,58,52,36,46,50,21,62,76,66,72,38,64,44,37,36,29,20,44,96,83,55,29,71,46,24,39,37,39,51,65,40,45,40,63,61,30,36,54,62,46,44,33,16,64,80,37,49,34,80,78,55,36,46,66,82,54,61,68,46,48,34,78,37,42,46,66,57,52,42,49,52,26,57,75,68,71,46,61,67,33,41,23,18,40,96,85,48,36,74,51,31,40,36,36,51,62,43,53,24,36,52,41,22,47,53,38,20,71,74,34,74,90,39,41,82,52,48,69,45,66,72,103,134,61,37,34,64,79,51,31,45,49,59,86,64,47,47,73,44,69,72,51,91,83,47,19,38,26,57,52,38,46,50,22,60,75,64,73,35,65,46,38,37,29,20,45,97,83,54,31,72,46,24,38,37,38,53,64,40,45,41,64,63,30,36,51,61,45,42,33,17,64,81,35,50,33,80,78,53,35,46,65,80,54,63,69,46,48,36,78,37,43,46,66,55,53,41,51,53,27,57,75,67,72,46,60,64,32,42,26,17,39,96,87,47,36,74,51,31,40,37,36,51,64,41,53,24,36,50,42,21,49,52,39,20,71,72,33,73,88,39,42,83,51,48,68,45,66,73,103

Radius of gyration: 19.46 Å; Cα contacts (8 Å, |Δi|>4): 599; chains: 2; bounding box: 51×53×32 Å

Organism: Nitrososphaera gargensis (strain Ga9.2) (NCBI:txid1237085)

Foldseek 3Di:
DDFQLVQFDAPLQAAEDEDDPQAWQVVFVVRCVVSVHFKYFYAYPVQATFWMDGVVLCVPPPVVVVDHRSVGHPVNRTDGRAAADERRDHVVVVVVVCVVVVHFKHFYAYPVRHGGGMDGVLSVVLVVLVVVLVVDVVCVVVNVVSVD/DDFQLVQFDAPLLAAEDEDDPQAWQVVFVVRCVVSVHFKYFYAYPVQATFWMDGVVLCVPPPVVVVDPRSVHHPVVRTDGRAAADERRDHVVVVVVVCVVVVHFKHFYAYPVRHGGGMDGVLSVVLVVLVVVLVVDVVCVVVNVVSVD